Protein AF-0000000076749237 (afdb_homodimer)

Radius of gyration: 27.02 Å; Cα contacts (8 Å, |Δi|>4): 649; chains: 2; bounding box: 42×130×108 Å

Structure (mmCIF, N/CA/C/O backbone):
data_AF-0000000076749237-model_v1
#
loop_
_entity.id
_entity.type
_entity.pdbx_description
1 polymer 'Polyketide cyclase'
#
loop_
_atom_site.group_PDB
_atom_site.id
_atom_site.type_symbol
_atom_site.label_atom_id
_atom_site.label_alt_id
_atom_site.label_comp_id
_atom_site.label_asym_id
_atom_site.label_entity_id
_atom_site.label_seq_id
_atom_site.pdbx_PDB_ins_code
_atom_site.Cartn_x
_atom_site.Cartn_y
_atom_site.Cartn_z
_atom_site.occupancy
_atom_site.B_iso_or_equiv
_atom_site.auth_seq_id
_atom_site.auth_comp_id
_atom_site.auth_asym_id
_atom_site.auth_atom_id
_atom_site.pdbx_PDB_model_num
ATOM 1 N N . MET A 1 1 ? -4.152 64.688 56.625 1 36.12 1 MET A N 1
ATOM 2 C CA . MET A 1 1 ? -4.207 64.25 55.25 1 36.12 1 MET A CA 1
ATOM 3 C C . MET A 1 1 ? -3.736 62.781 55.125 1 36.12 1 MET A C 1
ATOM 5 O O . MET A 1 1 ? -2.549 62.5 55.281 1 36.12 1 MET A O 1
ATOM 9 N N . LEU A 1 2 ? -4.551 61.812 55.562 1 44.47 2 LEU A N 1
ATOM 10 C CA . LEU A 1 2 ? -4.367 60.375 55.625 1 44.47 2 LEU A CA 1
ATOM 11 C C . LEU A 1 2 ? -4.172 59.781 54.219 1 44.47 2 LEU A C 1
ATOM 13 O O . LEU A 1 2 ? -5.035 59.938 53.344 1 44.47 2 LEU A O 1
ATOM 17 N N . LYS A 1 3 ? -2.873 59.688 53.812 1 50.56 3 LYS A N 1
ATOM 18 C CA . LYS A 1 3 ? -2.51 59.031 52.531 1 50.56 3 LYS A CA 1
ATOM 19 C C . LYS A 1 3 ? -3.043 57.625 52.5 1 50.56 3 LYS A C 1
ATOM 21 O O . LYS A 1 3 ? -2.717 56.781 53.344 1 50.56 3 LYS A O 1
ATOM 26 N N . LEU A 1 4 ? -4.203 57.344 51.906 1 45.22 4 LEU A N 1
ATOM 27 C CA . LEU A 1 4 ? -4.77 56.062 51.594 1 45.22 4 LEU A CA 1
ATOM 28 C C . LEU A 1 4 ? -3.881 55.281 50.594 1 45.22 4 LEU A C 1
ATOM 30 O O . LEU A 1 4 ? -3.643 55.75 49.5 1 45.22 4 LEU A O 1
ATOM 34 N N . ILE A 1 5 ? -2.906 54.5 51.094 1 48.5 5 ILE A N 1
ATOM 35 C CA . ILE A 1 5 ? -2.094 53.656 50.25 1 48.5 5 ILE A CA 1
ATOM 36 C C . ILE A 1 5 ? -2.982 52.594 49.594 1 48.5 5 ILE A C 1
ATOM 38 O O . ILE A 1 5 ? -3.633 51.812 50.25 1 48.5 5 ILE A O 1
ATOM 42 N N . THR A 1 6 ? -3.557 52.906 48.406 1 48.22 6 THR A N 1
ATOM 43 C CA . THR A 1 6 ? -4.297 51.906 47.656 1 48.22 6 THR A CA 1
ATOM 44 C C . THR A 1 6 ? -3.371 50.781 47.188 1 48.22 6 THR A C 1
ATOM 46 O O . THR A 1 6 ? -2.396 51 46.469 1 48.22 6 THR A O 1
ATOM 49 N N . SER A 1 7 ? -3.195 49.781 47.969 1 48.5 7 SER A N 1
ATOM 50 C CA . SER A 1 7 ? -2.5 48.562 47.531 1 48.5 7 SER A CA 1
ATOM 51 C C . SER A 1 7 ? -3.164 48 46.281 1 48.5 7 SER A C 1
ATOM 53 O O . SER A 1 7 ? -4.344 47.625 46.312 1 48.5 7 SER A O 1
ATOM 55 N N . THR A 1 8 ? -2.715 48.406 45.094 1 49.91 8 THR A N 1
ATOM 56 C CA . THR A 1 8 ? -3.172 47.781 43.844 1 49.91 8 THR A CA 1
ATOM 57 C C . THR A 1 8 ? -2.816 46.281 43.844 1 49.91 8 THR A C 1
ATOM 59 O O . THR A 1 8 ? -1.645 45.938 43.938 1 49.91 8 THR A O 1
ATOM 62 N N . ILE A 1 9 ? -3.684 45.406 44.219 1 49.47 9 ILE A N 1
ATOM 63 C CA . ILE A 1 9 ? -3.537 43.969 44.062 1 49.47 9 ILE A CA 1
ATOM 64 C C . ILE A 1 9 ? -3.406 43.625 42.562 1 49.47 9 ILE A C 1
ATOM 66 O O . ILE A 1 9 ? -4.312 43.906 41.781 1 49.47 9 ILE A O 1
ATOM 70 N N . LEU A 1 10 ? -2.17 43.625 42.125 1 48.16 10 LEU A N 1
ATOM 71 C CA . LEU A 1 10 ? -1.917 43.062 40.781 1 48.16 10 LEU A CA 1
ATOM 72 C C . LEU A 1 10 ? -2.41 41.625 40.688 1 48.16 10 LEU A C 1
ATOM 74 O O . LEU A 1 10 ? -1.913 40.75 41.375 1 48.16 10 LEU A O 1
ATOM 78 N N . LEU A 1 11 ? -3.664 41.406 40.344 1 47.06 11 LEU A N 1
ATOM 79 C CA . LEU A 1 11 ? -4.145 40.062 39.969 1 47.06 11 LEU A CA 1
ATOM 80 C C . LEU A 1 11 ? -3.352 39.5 38.812 1 47.06 11 LEU A C 1
ATOM 82 O O . LEU A 1 11 ? -3.4 40.031 37.688 1 47.06 11 LEU A O 1
ATOM 86 N N . LEU A 1 12 ? -2.312 38.75 39.125 1 46.06 12 LEU A N 1
ATOM 87 C CA . LEU A 1 12 ? -1.653 37.938 38.094 1 46.06 12 LEU A CA 1
ATOM 88 C C . LEU A 1 12 ? -2.631 36.969 37.469 1 46.06 12 LEU A C 1
ATOM 90 O O . LEU A 1 12 ? -3.086 36.031 38.125 1 46.06 12 LEU A O 1
ATOM 94 N N . LEU A 1 13 ? -3.393 37.375 36.469 1 44 13 LEU A N 1
ATOM 95 C CA . LEU A 1 13 ? -4.09 36.406 35.625 1 44 13 LEU A CA 1
ATOM 96 C C . LEU A 1 13 ? -3.113 35.406 35.031 1 44 13 LEU A C 1
ATOM 98 O O . LEU A 1 13 ? -2.264 35.75 34.219 1 44 13 LEU A O 1
ATOM 102 N N . THR A 1 14 ? -2.783 34.344 35.719 1 44.69 14 THR A N 1
ATOM 103 C CA . THR A 1 14 ? -2.129 33.219 35.062 1 44.69 14 THR A CA 1
ATOM 104 C C . THR A 1 14 ? -2.934 32.75 33.844 1 44.69 14 THR A C 1
ATOM 106 O O . THR A 1 14 ? -4.055 32.281 34 1 44.69 14 THR A O 1
ATOM 109 N N . THR A 1 15 ? -2.74 33.312 32.75 1 44.31 15 THR A N 1
ATOM 110 C CA . THR A 1 15 ? -3.225 32.656 31.531 1 44.31 15 THR A CA 1
ATOM 111 C C . THR A 1 15 ? -2.717 31.203 31.469 1 44.31 15 THR A C 1
ATOM 113 O O . THR A 1 15 ? -1.514 30.984 31.328 1 44.31 15 THR A O 1
ATOM 116 N N . THR A 1 16 ? -3.236 30.344 32.25 1 42.84 16 THR A N 1
ATOM 117 C CA . THR A 1 16 ? -2.982 28.969 31.828 1 42.84 16 THR A CA 1
ATOM 118 C C . THR A 1 16 ? -3.18 28.812 30.328 1 42.84 16 THR A C 1
ATOM 120 O O . THR A 1 16 ? -4.27 29.062 29.812 1 42.84 16 THR A O 1
ATOM 123 N N . SER A 1 17 ? -2.207 29.109 29.594 1 39.81 17 SER A N 1
ATOM 124 C CA . SER A 1 17 ? -2.295 28.578 28.25 1 39.81 17 SER A CA 1
ATOM 125 C C . SER A 1 17 ? -2.852 27.156 28.25 1 39.81 17 SER A C 1
ATOM 127 O O . SER A 1 17 ? -2.215 26.234 28.766 1 39.81 17 SER A O 1
ATOM 129 N N . TYR A 1 18 ? -4.078 26.953 28.453 1 41.31 18 TYR A N 1
ATOM 130 C CA . TYR A 1 18 ? -4.539 25.641 28.016 1 41.31 18 TYR A CA 1
ATOM 131 C C . TYR A 1 18 ? -3.801 25.203 26.75 1 41.31 18 TYR A C 1
ATOM 133 O O . TYR A 1 18 ? -3.951 25.812 25.688 1 41.31 18 TYR A O 1
ATOM 141 N N . ALA A 1 19 ? -2.6 24.766 26.922 1 39.91 19 ALA A N 1
ATOM 142 C CA . ALA A 1 19 ? -2.174 24 25.75 1 39.91 19 ALA A CA 1
ATOM 143 C C . ALA A 1 19 ? -3.344 23.234 25.141 1 39.91 19 ALA A C 1
ATOM 145 O O . ALA A 1 19 ? -3.906 22.344 25.781 1 39.91 19 ALA A O 1
ATOM 146 N N . GLN A 1 20 ? -4.164 23.719 24.438 1 40.59 20 GLN A N 1
ATOM 147 C CA . GLN A 1 20 ? -5.117 22.938 23.672 1 40.59 20 GLN A CA 1
ATOM 148 C C . GLN A 1 20 ? -4.531 21.562 23.312 1 40.59 20 GLN A C 1
ATOM 150 O O . GLN A 1 20 ? -3.52 21.484 22.609 1 40.59 20 GLN A O 1
ATOM 155 N N . SER A 1 21 ? -4.348 20.562 24.141 1 44.97 21 SER A N 1
ATOM 156 C CA . SER A 1 21 ? -3.998 19.188 23.797 1 44.97 21 SER A CA 1
ATOM 157 C C . SER A 1 21 ? -4.445 18.844 22.375 1 44.97 21 SER A C 1
ATOM 159 O O . SER A 1 21 ? -5.641 18.875 22.078 1 44.97 21 SER A O 1
ATOM 161 N N . SER A 1 22 ? -3.863 19.391 21.328 1 55 22 SER A N 1
ATOM 162 C CA . SER A 1 22 ? -4.254 19.078 19.969 1 55 22 SER A CA 1
ATOM 163 C C . SER A 1 22 ? -4.656 17.609 19.812 1 55 22 SER A C 1
ATOM 165 O O . SER A 1 22 ? -3.959 16.719 20.297 1 55 22 SER A O 1
ATOM 167 N N . ASP A 1 23 ? -5.93 17.188 19.828 1 73.69 23 ASP A N 1
ATOM 168 C CA . ASP A 1 23 ? -6.602 15.922 19.594 1 73.69 23 ASP A CA 1
ATOM 169 C C . ASP A 1 23 ? -6.062 15.242 18.328 1 73.69 23 ASP A C 1
ATOM 171 O O . ASP A 1 23 ? -6.598 14.227 17.891 1 73.69 23 ASP A O 1
ATOM 175 N N . ASN A 1 24 ? -4.867 15.828 17.969 1 85.69 24 ASN A N 1
ATOM 176 C CA . ASN A 1 24 ? -4.328 15.234 16.75 1 85.69 24 ASN A CA 1
ATOM 177 C C . ASN A 1 24 ? -3.455 14.023 17.047 1 85.69 24 ASN A C 1
ATOM 179 O O . ASN A 1 24 ? -2.799 13.969 18.094 1 85.69 24 ASN A O 1
ATOM 183 N N . LEU A 1 25 ? -3.426 13.086 16.203 1 95.12 25 LEU A N 1
ATOM 184 C CA . LEU A 1 25 ? -2.568 11.914 16.328 1 95.12 25 LEU A CA 1
ATOM 185 C C . LEU A 1 25 ? -1.106 12.281 16.094 1 95.12 25 LEU A C 1
ATOM 187 O O . LEU A 1 25 ? -0.794 13.062 15.195 1 95.12 25 LEU A O 1
ATOM 191 N N . THR A 1 26 ? -0.267 11.75 16.953 1 97.69 26 THR A N 1
ATOM 192 C CA . THR A 1 26 ? 1.172 11.938 16.781 1 97.69 26 THR A CA 1
ATOM 193 C C . THR A 1 26 ? 1.836 10.633 16.359 1 97.69 26 THR A C 1
ATOM 195 O O . THR A 1 26 ? 1.559 9.57 16.922 1 97.69 26 THR A O 1
ATOM 198 N N . ILE A 1 27 ? 2.686 10.703 15.359 1 98.62 27 ILE A N 1
ATOM 199 C CA . ILE A 1 27 ? 3.414 9.531 14.898 1 98.62 27 ILE A CA 1
ATOM 200 C C . ILE A 1 27 ? 4.52 9.18 15.891 1 98.62 27 ILE A C 1
ATOM 202 O O . ILE A 1 27 ? 5.371 10.023 16.203 1 98.62 27 ILE A O 1
ATOM 206 N N . ASP A 1 28 ? 4.492 8.008 16.391 1 98.25 28 ASP A N 1
ATOM 207 C CA . ASP A 1 28 ? 5.465 7.543 17.375 1 98.25 28 ASP A CA 1
ATOM 208 C C . ASP A 1 28 ? 6.637 6.832 16.688 1 98.25 28 ASP A C 1
ATOM 210 O O . ASP A 1 28 ? 6.746 5.605 16.766 1 98.25 28 ASP A O 1
ATOM 214 N N . LEU A 1 29 ? 7.535 7.566 16.125 1 98.69 29 LEU A N 1
ATOM 215 C CA . LEU A 1 29 ? 8.664 6.996 15.398 1 98.69 29 LEU A CA 1
ATOM 216 C C . LEU A 1 29 ? 9.508 6.109 16.312 1 98.69 29 LEU A C 1
ATOM 218 O O . LEU A 1 29 ? 10.047 5.094 15.867 1 98.69 29 LEU A O 1
ATOM 222 N N . GLN A 1 30 ? 9.656 6.512 17.547 1 98.19 30 GLN A N 1
ATOM 223 C CA . GLN A 1 30 ? 10.469 5.727 18.469 1 98.19 30 GLN A CA 1
ATOM 224 C C . GLN A 1 30 ? 9.93 4.305 18.594 1 98.19 30 GLN A C 1
ATOM 226 O O . GLN A 1 30 ? 10.703 3.346 18.656 1 98.19 30 GLN A O 1
ATOM 231 N N . LYS A 1 31 ? 8.648 4.219 18.625 1 98.25 31 LYS A N 1
ATOM 232 C CA . LYS A 1 31 ? 8.016 2.908 18.75 1 98.25 31 LYS A CA 1
ATOM 233 C C . LYS A 1 31 ? 8.086 2.145 17.422 1 98.25 31 LYS A C 1
ATOM 235 O O . LYS A 1 31 ? 8.164 0.914 17.422 1 98.25 31 LYS A O 1
ATOM 240 N N . LEU A 1 32 ? 8.133 2.855 16.297 1 98.69 32 LEU A N 1
ATOM 241 C CA . LEU A 1 32 ? 7.945 2.232 14.984 1 98.69 32 LEU A CA 1
ATOM 242 C C . LEU A 1 32 ? 9.289 1.994 14.305 1 98.69 32 LEU A C 1
ATOM 244 O O . LEU A 1 32 ? 9.359 1.266 13.305 1 98.69 32 LEU A O 1
ATOM 248 N N . GLN A 1 33 ? 10.305 2.582 14.82 1 98.56 33 GLN A N 1
ATOM 249 C CA . GLN A 1 33 ? 11.625 2.406 14.211 1 98.56 33 GLN A CA 1
ATOM 250 C C . GLN A 1 33 ? 12.117 0.972 14.375 1 98.56 33 GLN A C 1
ATOM 252 O O . GLN A 1 33 ? 11.688 0.261 15.289 1 98.56 33 GLN A O 1
ATOM 257 N N . LYS A 1 34 ? 12.977 0.564 13.445 1 98.31 34 LYS A N 1
ATOM 258 C CA . LYS A 1 34 ? 13.531 -0.788 13.484 1 98.31 34 LYS A CA 1
ATOM 259 C C . LYS A 1 34 ? 15.031 -0.763 13.773 1 98.31 34 LYS A C 1
ATOM 261 O O . LYS A 1 34 ? 15.742 0.128 13.312 1 98.31 34 LYS A O 1
ATOM 266 N N . PRO A 1 35 ? 15.477 -1.765 14.477 1 97.62 35 PRO A N 1
ATOM 267 C CA . PRO A 1 35 ? 16.859 -1.757 14.953 1 97.62 35 PRO A CA 1
ATOM 268 C C . PRO A 1 35 ? 17.875 -1.936 13.82 1 97.62 35 PRO A C 1
ATOM 270 O O . PRO A 1 35 ? 19.062 -1.617 13.984 1 97.62 35 PRO A O 1
ATOM 273 N N . ASN A 1 36 ? 17.453 -2.434 12.68 1 98.12 36 ASN A N 1
ATOM 274 C CA . ASN A 1 36 ? 18.391 -2.723 11.602 1 98.12 36 ASN A CA 1
ATOM 275 C C . ASN A 1 36 ? 18.688 -1.479 10.766 1 98.12 36 ASN A C 1
ATOM 277 O O . ASN A 1 36 ? 19.547 -1.506 9.891 1 98.12 36 ASN A O 1
ATOM 281 N N . TRP A 1 37 ? 17.984 -0.352 11.047 1 98.62 37 TRP A N 1
ATOM 282 C CA . TRP A 1 37 ? 18.172 0.835 10.211 1 98.62 37 TRP A CA 1
ATOM 283 C C . TRP A 1 37 ? 19.547 1.438 10.414 1 98.62 37 TRP A C 1
ATOM 285 O O . TRP A 1 37 ? 20.047 1.522 11.539 1 98.62 37 TRP A O 1
ATOM 295 N N . THR A 1 38 ? 20.188 1.825 9.297 1 98.38 38 THR A N 1
ATOM 296 C CA . THR A 1 38 ? 21.406 2.633 9.375 1 98.38 38 THR A CA 1
ATOM 297 C C . THR A 1 38 ? 21.078 4.047 9.852 1 98.38 38 THR A C 1
ATOM 299 O O . THR A 1 38 ? 19.906 4.422 9.945 1 98.38 38 THR A O 1
ATOM 302 N N . GLU A 1 39 ? 22.094 4.805 10.164 1 98.38 39 GLU A N 1
ATOM 303 C CA . GLU A 1 39 ? 21.922 6.203 10.547 1 98.38 39 GLU A CA 1
ATOM 304 C C . GLU A 1 39 ? 21.188 6.984 9.461 1 98.38 39 GLU A C 1
ATOM 306 O O . GLU A 1 39 ? 20.312 7.793 9.75 1 98.38 39 GLU A O 1
ATOM 311 N N . GLN A 1 40 ? 21.609 6.742 8.227 1 98.5 40 GLN A N 1
ATOM 312 C CA . GLN A 1 40 ? 20.984 7.445 7.117 1 98.5 40 GLN A CA 1
ATOM 313 C C . GLN A 1 40 ? 19.516 7.039 6.969 1 98.5 40 GLN A C 1
ATOM 315 O O . GLN A 1 40 ? 18.672 7.879 6.68 1 98.5 40 GLN A O 1
ATOM 320 N N . GLU A 1 41 ? 19.234 5.785 7.113 1 98.81 41 GLU A N 1
ATOM 321 C CA . GLU A 1 41 ? 17.844 5.32 7.016 1 98.81 41 GLU A CA 1
ATOM 322 C C . GLU A 1 41 ? 16.984 5.91 8.133 1 98.81 41 GLU A C 1
ATOM 324 O O . GLU A 1 41 ? 15.828 6.266 7.902 1 98.81 41 GLU A O 1
ATOM 329 N N . LEU A 1 42 ? 17.531 5.965 9.336 1 98.81 42 LEU A N 1
ATOM 330 C CA . LEU A 1 42 ? 16.812 6.617 10.422 1 98.81 42 LEU A CA 1
ATOM 331 C C . LEU A 1 42 ? 16.547 8.086 10.102 1 98.81 42 LEU A C 1
ATOM 333 O O . LEU A 1 42 ? 15.445 8.586 10.328 1 98.81 42 LEU A O 1
ATOM 337 N N . ALA A 1 43 ? 17.516 8.781 9.57 1 98.81 43 ALA A N 1
ATOM 338 C CA . ALA A 1 43 ? 17.359 10.18 9.18 1 98.81 43 ALA A CA 1
ATOM 339 C C . ALA A 1 43 ? 16.266 10.328 8.125 1 98.81 43 ALA A C 1
ATOM 341 O O . ALA A 1 43 ? 15.477 11.273 8.164 1 98.81 43 ALA A O 1
ATOM 342 N N . ASN A 1 44 ? 16.25 9.383 7.137 1 98.94 44 ASN A N 1
ATOM 343 C CA . ASN A 1 44 ? 15.195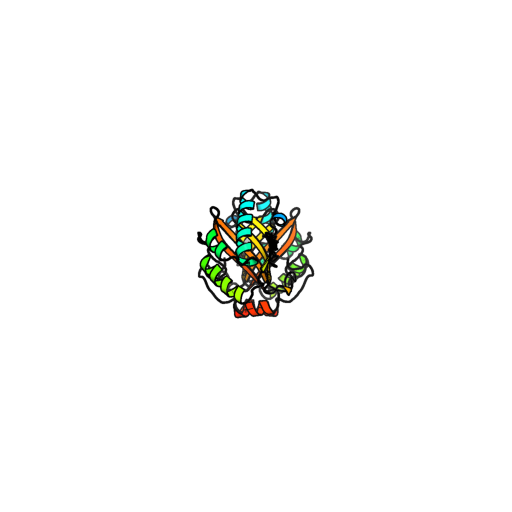 9.391 6.121 1 98.94 44 ASN A CA 1
ATOM 344 C C . ASN A 1 44 ? 13.82 9.203 6.738 1 98.94 44 ASN A C 1
ATOM 346 O O . ASN A 1 44 ? 12.867 9.891 6.359 1 98.94 44 ASN A O 1
ATOM 350 N N . ALA A 1 45 ? 13.719 8.266 7.695 1 98.94 45 ALA A N 1
ATOM 351 C CA . ALA A 1 45 ? 12.445 8.031 8.383 1 98.94 45 ALA A CA 1
ATOM 352 C C . ALA A 1 45 ? 12.016 9.258 9.172 1 98.94 45 ALA A C 1
ATOM 354 O O . ALA A 1 45 ? 10.828 9.594 9.203 1 98.94 45 ALA A O 1
ATOM 355 N N . GLU A 1 46 ? 12.898 9.906 9.852 1 98.94 46 GLU A N 1
ATOM 356 C CA . GLU A 1 46 ? 12.609 11.125 10.602 1 98.94 46 GLU A CA 1
ATOM 357 C C . GLU A 1 46 ? 12.086 12.227 9.688 1 98.94 46 GLU A C 1
ATOM 359 O O . GLU A 1 46 ? 11.133 12.93 10.031 1 98.94 46 GLU A O 1
ATOM 364 N N . LEU A 1 47 ? 12.742 12.344 8.562 1 98.88 47 LEU A N 1
ATOM 365 C CA . LEU A 1 47 ? 12.336 13.336 7.574 1 98.88 47 LEU A CA 1
ATOM 366 C C . LEU A 1 47 ? 10.891 13.117 7.141 1 98.88 47 LEU A C 1
ATOM 368 O O . LEU A 1 47 ? 10.078 14.047 7.168 1 98.88 47 LEU A O 1
ATOM 372 N N . ILE A 1 48 ? 10.562 11.883 6.754 1 98.94 48 ILE A N 1
ATOM 373 C CA . ILE A 1 48 ? 9.219 11.586 6.273 1 98.94 48 ILE A CA 1
ATOM 374 C C . ILE A 1 48 ? 8.219 11.703 7.422 1 98.94 48 ILE A C 1
ATOM 376 O O . ILE A 1 48 ? 7.09 12.148 7.227 1 98.94 48 ILE A O 1
ATOM 380 N N . THR A 1 49 ? 8.609 11.281 8.625 1 98.94 49 THR A N 1
ATOM 381 C CA . THR A 1 49 ? 7.742 11.414 9.781 1 98.94 49 THR A CA 1
ATOM 382 C C . THR A 1 49 ? 7.371 12.875 10.016 1 98.94 49 THR A C 1
ATOM 384 O O . THR A 1 49 ? 6.203 13.195 10.242 1 98.94 49 THR A O 1
ATOM 387 N N . ASP A 1 50 ? 8.344 13.742 9.961 1 98.94 50 ASP A N 1
ATOM 388 C CA . ASP A 1 50 ? 8.086 15.172 10.109 1 98.94 50 ASP A CA 1
ATOM 389 C C . ASP A 1 50 ? 7.137 15.68 9.031 1 98.94 50 ASP A C 1
ATOM 391 O O . ASP A 1 50 ? 6.18 16.391 9.328 1 98.94 50 ASP A O 1
ATOM 395 N N . PHE A 1 51 ? 7.422 15.273 7.809 1 98.94 51 PHE A N 1
ATOM 396 C CA . PHE A 1 51 ? 6.609 15.68 6.668 1 98.94 51 PHE A CA 1
ATOM 397 C C . PHE A 1 51 ? 5.168 15.219 6.844 1 98.94 51 PHE A C 1
ATOM 399 O O . PHE A 1 51 ? 4.238 16.031 6.762 1 98.94 51 PHE A O 1
ATOM 406 N N . VAL A 1 52 ? 4.93 13.945 7.117 1 98.88 52 VAL A N 1
ATOM 407 C CA . VAL A 1 52 ? 3.6 13.359 7.223 1 98.88 52 VAL A CA 1
ATOM 408 C C . VAL A 1 52 ? 2.881 13.922 8.445 1 98.88 52 VAL A C 1
ATOM 410 O O . VAL A 1 52 ? 1.686 14.219 8.391 1 98.88 52 VAL A O 1
ATOM 413 N N . GLN A 1 53 ? 3.578 14.062 9.594 1 98.81 53 GLN A N 1
ATOM 414 C CA . GLN A 1 53 ? 2.984 14.625 10.797 1 98.81 53 GLN A CA 1
ATOM 415 C C . GLN A 1 53 ? 2.414 16.016 10.531 1 98.81 53 GLN A C 1
ATOM 417 O O . GLN A 1 53 ? 1.258 16.281 10.859 1 98.81 53 GLN A O 1
ATOM 422 N N . ASN A 1 54 ? 3.158 16.844 9.93 1 98.75 54 ASN A N 1
ATOM 423 C CA . ASN A 1 54 ? 2.729 18.219 9.711 1 98.75 54 ASN A CA 1
ATOM 424 C C . ASN A 1 54 ? 1.68 18.312 8.602 1 98.75 54 ASN A C 1
ATOM 426 O O . ASN A 1 54 ? 0.75 19.109 8.688 1 98.75 54 ASN A O 1
ATOM 430 N N . LEU A 1 55 ? 1.779 17.531 7.598 1 98.56 55 LEU A N 1
ATOM 431 C CA . LEU A 1 55 ? 0.892 17.578 6.441 1 98.56 55 LEU A CA 1
ATOM 432 C C . LEU A 1 55 ? -0.457 16.938 6.766 1 98.56 55 LEU A C 1
ATOM 434 O O . LEU A 1 55 ? -1.503 17.562 6.582 1 98.56 55 LEU A O 1
ATOM 438 N N . MET A 1 56 ? -0.449 15.734 7.273 1 98.25 56 MET A N 1
ATOM 439 C CA . MET A 1 56 ? -1.654 14.906 7.332 1 98.25 56 MET A CA 1
ATOM 440 C C . MET A 1 56 ? -2.318 15.016 8.703 1 98.25 56 MET A C 1
ATOM 442 O O . MET A 1 56 ? -3.541 14.914 8.812 1 98.25 56 MET A O 1
ATOM 446 N N . ASN A 1 57 ? -1.52 15.141 9.742 1 98.12 57 ASN A N 1
ATOM 447 C CA . ASN A 1 57 ? -2.098 15.086 11.078 1 98.12 57 ASN A CA 1
ATOM 448 C C . ASN A 1 57 ? -2.275 16.484 11.672 1 98.12 57 ASN A C 1
ATOM 450 O O . ASN A 1 57 ? -3.342 16.812 12.195 1 98.12 57 ASN A O 1
ATOM 454 N N . ASP A 1 58 ? -1.259 17.359 11.508 1 97.75 58 ASP A N 1
ATOM 455 C CA . ASP A 1 58 ? -1.332 18.688 12.102 1 97.75 58 ASP A CA 1
ATOM 456 C C . ASP A 1 58 ? -1.955 19.688 11.133 1 97.75 58 ASP A C 1
ATOM 458 O O . ASP A 1 58 ? -2.338 20.797 11.531 1 97.75 58 ASP A O 1
ATOM 462 N N . HIS A 1 59 ? -1.956 19.359 9.898 1 97.69 59 HIS A N 1
ATOM 463 C CA . HIS A 1 59 ? -2.43 20.266 8.844 1 97.69 59 HIS A CA 1
ATOM 464 C C . HIS A 1 59 ? -1.702 21.594 8.891 1 97.69 59 HIS A C 1
ATOM 466 O O . HIS A 1 59 ? -2.324 22.656 8.75 1 97.69 59 HIS A O 1
ATOM 472 N N . ASN A 1 60 ? -0.465 21.484 9.211 1 98.06 60 ASN A N 1
ATOM 473 C CA . ASN A 1 60 ? 0.423 22.656 9.234 1 98.06 60 ASN A CA 1
ATOM 474 C C . ASN A 1 60 ? 0.999 22.938 7.852 1 98.06 60 ASN A C 1
ATOM 476 O O . ASN A 1 60 ? 2.197 22.766 7.625 1 98.06 60 ASN A O 1
ATOM 480 N N . PHE A 1 61 ? 0.243 23.484 7 1 98.56 61 PHE A N 1
ATOM 481 C CA . PHE A 1 61 ? 0.55 23.594 5.578 1 98.56 61 PHE A CA 1
ATOM 482 C C . PHE A 1 61 ? 1.639 24.641 5.344 1 98.56 61 PHE A C 1
ATOM 484 O O . PHE A 1 61 ? 2.492 24.469 4.469 1 98.56 61 PHE A O 1
ATOM 491 N N . ASP A 1 62 ? 1.656 25.703 6.109 1 98.62 62 ASP A N 1
ATOM 492 C CA . ASP A 1 62 ? 2.709 26.703 5.973 1 98.62 62 ASP A CA 1
ATOM 493 C C . ASP A 1 62 ? 4.082 26.109 6.258 1 98.62 62 ASP A C 1
ATOM 495 O O . ASP A 1 62 ? 5.047 26.375 5.539 1 98.62 62 ASP A O 1
ATOM 499 N N . TYR A 1 63 ? 4.121 25.328 7.301 1 98.75 63 TYR A N 1
ATOM 500 C CA . TYR A 1 63 ? 5.363 24.641 7.645 1 98.75 63 TYR A CA 1
ATOM 501 C C . TYR A 1 63 ? 5.824 23.734 6.508 1 98.75 63 TYR A C 1
ATOM 503 O O . TYR A 1 63 ? 7 23.734 6.145 1 98.75 63 TYR A O 1
ATOM 511 N N . VAL A 1 64 ? 4.914 22.984 5.902 1 98.81 64 VAL A N 1
ATOM 512 C CA . VAL A 1 64 ? 5.238 22.047 4.836 1 98.81 64 VAL A CA 1
ATOM 513 C C . VAL A 1 64 ? 5.77 22.797 3.621 1 98.81 64 VAL A C 1
ATOM 515 O O . VAL A 1 64 ? 6.781 22.422 3.033 1 98.81 64 VAL A O 1
ATOM 518 N N . LEU A 1 65 ? 5.148 23.891 3.275 1 98.75 65 LEU A N 1
ATOM 519 C CA . LEU A 1 65 ? 5.598 24.672 2.129 1 98.75 65 LEU A CA 1
ATOM 520 C C . LEU A 1 65 ? 6.973 25.281 2.387 1 98.75 65 LEU A C 1
ATOM 522 O O . LEU A 1 65 ? 7.809 25.328 1.484 1 98.75 65 LEU A O 1
ATOM 526 N N . GLU A 1 66 ? 7.18 25.719 3.557 1 98.56 66 GLU A N 1
ATOM 527 C CA . GLU A 1 66 ? 8.445 26.344 3.916 1 98.56 66 GLU A CA 1
ATOM 528 C C . GLU A 1 66 ? 9.594 25.344 3.896 1 98.56 66 GLU A C 1
ATOM 530 O O . GLU A 1 66 ? 10.703 25.672 3.479 1 98.56 66 GLU A O 1
ATOM 535 N N . HIS A 1 67 ? 9.359 24.141 4.254 1 98.44 67 HIS A N 1
ATOM 536 C CA . HIS A 1 67 ? 10.469 23.25 4.547 1 98.44 67 HIS A CA 1
ATOM 537 C C . HIS A 1 67 ? 10.602 22.172 3.473 1 98.44 67 HIS A C 1
ATOM 539 O O . HIS A 1 67 ? 11.664 21.562 3.334 1 98.44 67 HIS A O 1
ATOM 545 N N . TYR A 1 68 ? 9.547 21.938 2.67 1 98.56 68 TYR A N 1
ATOM 546 C CA . TYR A 1 68 ? 9.586 20.734 1.834 1 98.56 68 TYR A CA 1
ATOM 547 C C . TYR A 1 68 ? 9.266 21.078 0.382 1 98.56 68 TYR A C 1
ATOM 549 O O . TYR A 1 68 ? 9.258 20.188 -0.479 1 98.56 68 TYR A O 1
ATOM 557 N N . ASN A 1 69 ? 9.055 22.375 0.071 1 97.94 69 ASN A N 1
ATOM 558 C CA . ASN A 1 69 ? 8.703 22.766 -1.289 1 97.94 69 ASN A CA 1
ATOM 559 C C . ASN A 1 69 ? 9.945 23.125 -2.102 1 97.94 69 ASN A C 1
ATOM 561 O O . ASN A 1 69 ? 10 24.188 -2.725 1 97.94 69 ASN A O 1
ATOM 565 N N . ASP A 1 70 ? 10.93 22.297 -2.15 1 95.69 70 ASP A N 1
ATOM 566 C CA . ASP A 1 70 ? 12.172 22.641 -2.834 1 95.69 70 ASP A CA 1
ATOM 567 C C . ASP A 1 70 ? 12.703 21.453 -3.627 1 95.69 70 ASP A C 1
ATOM 569 O O . ASP A 1 70 ? 13.906 21.359 -3.889 1 95.69 70 ASP A O 1
ATOM 573 N N . SER A 1 71 ? 11.852 20.5 -3.986 1 94.38 71 SER A N 1
ATOM 574 C CA . SER A 1 71 ? 12.25 19.328 -4.762 1 94.38 71 SER A CA 1
ATOM 575 C C . SER A 1 71 ? 11.227 19.016 -5.852 1 94.38 71 SER A C 1
ATOM 577 O O . SER A 1 71 ? 10.211 19.703 -5.977 1 94.38 71 SER A O 1
ATOM 579 N N . ALA A 1 72 ? 11.461 18.047 -6.672 1 93.75 72 ALA A N 1
ATOM 580 C CA . ALA A 1 72 ? 10.594 17.672 -7.785 1 93.75 72 ALA A CA 1
ATOM 581 C C . ALA A 1 72 ? 9.234 17.172 -7.285 1 93.75 72 ALA A C 1
ATOM 583 O O . ALA A 1 72 ? 8.195 17.547 -7.824 1 93.75 72 ALA A O 1
ATOM 584 N N . TYR A 1 73 ? 9.336 16.312 -6.227 1 98.25 73 TYR A N 1
ATOM 585 C CA . TYR A 1 73 ? 8.172 15.656 -5.648 1 98.25 73 TYR A CA 1
ATOM 586 C C . TYR A 1 73 ? 7.227 15.164 -6.742 1 98.25 73 TYR A C 1
ATOM 588 O O . TYR A 1 73 ? 6.07 15.586 -6.809 1 98.25 73 TYR A O 1
ATOM 596 N N . THR A 1 74 ? 7.676 14.297 -7.547 1 98.75 74 THR A N 1
ATOM 597 C CA . THR A 1 74 ? 6.852 13.656 -8.57 1 98.75 74 THR A CA 1
ATOM 598 C C . THR A 1 74 ? 5.727 12.844 -7.926 1 98.75 74 THR A C 1
ATOM 600 O O . THR A 1 74 ? 5.988 11.898 -7.18 1 98.75 74 THR A O 1
ATOM 603 N N . GLN A 1 75 ? 4.469 13.266 -8.188 1 98.75 75 GLN A N 1
ATOM 604 C CA . GLN A 1 75 ? 3.277 12.672 -7.586 1 98.75 75 GLN A CA 1
ATOM 605 C C . GLN A 1 75 ? 2.713 11.555 -8.469 1 98.75 75 GLN A C 1
ATOM 607 O O . GLN A 1 75 ? 2.338 11.797 -9.617 1 98.75 75 GLN A O 1
ATOM 612 N N . HIS A 1 76 ? 2.615 10.312 -7.902 1 98.75 76 HIS A N 1
ATOM 613 C CA . HIS A 1 76 ? 2.109 9.211 -8.711 1 98.75 76 HIS A CA 1
ATOM 614 C C . HIS A 1 76 ? 0.684 8.844 -8.312 1 98.75 76 HIS A C 1
ATOM 616 O O . HIS A 1 76 ? 0.084 7.938 -8.898 1 98.75 76 HIS A O 1
ATOM 622 N N . ASN A 1 77 ? 0.155 9.453 -7.25 1 98.38 77 ASN A N 1
ATOM 623 C CA . ASN A 1 77 ? -1.293 9.438 -7.074 1 98.38 77 ASN A CA 1
ATOM 624 C C . ASN A 1 77 ? -1.996 10.32 -8.094 1 98.38 77 ASN A C 1
ATOM 626 O O . ASN A 1 77 ? -1.938 11.547 -8.008 1 98.38 77 ASN A O 1
ATOM 630 N N . ARG A 1 78 ? -2.631 9.703 -8.977 1 96.56 78 ARG A N 1
ATOM 631 C CA . ARG A 1 78 ? -3.182 10.445 -10.102 1 96.56 78 ARG A CA 1
ATOM 632 C C . ARG A 1 78 ? -4.32 11.359 -9.656 1 96.56 78 ARG A C 1
ATOM 634 O O . ARG A 1 78 ? -4.703 12.281 -10.375 1 96.56 78 ARG A O 1
ATOM 641 N N . ASN A 1 79 ? -4.906 11.109 -8.547 1 96.88 79 ASN A N 1
ATOM 642 C CA . ASN A 1 79 ? -6.027 11.914 -8.062 1 96.88 79 ASN A CA 1
ATOM 643 C C . ASN A 1 79 ? -5.551 13.203 -7.406 1 96.88 79 ASN A C 1
ATOM 645 O O . ASN A 1 79 ? -6.363 14.047 -7.023 1 96.88 79 ASN A O 1
ATOM 649 N N . LEU A 1 80 ? -4.25 13.336 -7.23 1 97.88 80 LEU A N 1
ATOM 650 C CA . LEU A 1 80 ? -3.678 14.508 -6.586 1 97.88 80 LEU A CA 1
ATOM 651 C C . LEU A 1 80 ? -2.867 15.336 -7.578 1 97.88 80 LEU A C 1
ATOM 653 O O . LEU A 1 80 ? -2.168 14.781 -8.43 1 97.88 80 LEU A O 1
ATOM 657 N N . PRO A 1 81 ? -2.908 16.688 -7.43 1 97.94 81 PRO A N 1
ATOM 658 C CA . PRO A 1 81 ? -2.025 17.516 -8.258 1 97.94 81 PRO A CA 1
ATOM 659 C C . PRO A 1 81 ? -0.545 17.266 -7.98 1 97.94 81 PRO A C 1
ATOM 661 O O . PRO A 1 81 ? -0.189 16.797 -6.891 1 97.94 81 PRO A O 1
ATOM 664 N N . ASP A 1 82 ? 0.227 17.578 -8.992 1 98.19 82 ASP A N 1
ATOM 665 C CA . ASP A 1 82 ? 1.671 17.375 -8.906 1 98.19 82 ASP A CA 1
ATOM 666 C C . ASP A 1 82 ? 2.311 18.438 -7.996 1 98.19 82 ASP A C 1
ATOM 668 O O . ASP A 1 82 ? 1.75 19.516 -7.793 1 98.19 82 ASP A O 1
ATOM 672 N N . LYS A 1 83 ? 3.52 18.047 -7.395 1 98.44 83 LYS A N 1
ATOM 673 C CA . LYS A 1 83 ? 4.355 18.938 -6.594 1 98.44 83 LYS A CA 1
ATOM 674 C C . LYS A 1 83 ? 3.748 19.156 -5.211 1 98.44 83 LYS A C 1
ATOM 676 O O . LYS A 1 83 ? 2.547 18.953 -5.016 1 98.44 83 LYS A O 1
ATOM 681 N N . VAL A 1 84 ? 4.59 19.656 -4.363 1 98.69 84 VAL A N 1
ATOM 682 C CA . VAL A 1 84 ? 4.172 19.906 -2.99 1 98.69 84 VAL A CA 1
ATOM 683 C C . VAL A 1 84 ? 3.094 20.984 -2.967 1 98.69 84 VAL A C 1
ATOM 685 O O . VAL A 1 84 ? 2.133 20.906 -2.199 1 98.69 84 VAL A O 1
ATOM 688 N N . THR A 1 85 ? 3.188 21.984 -3.82 1 98.44 85 THR A N 1
ATOM 689 C CA . THR A 1 85 ? 2.205 23.062 -3.867 1 98.44 85 THR A CA 1
ATOM 690 C C . THR A 1 85 ? 0.827 22.531 -4.238 1 98.44 85 THR A C 1
ATOM 692 O O . THR A 1 85 ? -0.178 22.906 -3.635 1 98.44 85 THR A O 1
ATOM 695 N N . GLY A 1 86 ? 0.803 21.656 -5.25 1 98.31 86 GLY A N 1
ATOM 696 C CA . GLY A 1 86 ? -0.461 21.047 -5.621 1 98.31 86 GLY A CA 1
ATOM 697 C C . GLY A 1 86 ? -1.056 20.188 -4.52 1 98.31 86 GLY A C 1
ATOM 698 O O . GLY A 1 86 ? -2.262 20.25 -4.266 1 98.31 86 GLY A O 1
ATOM 699 N N . LEU A 1 87 ? -0.206 19.375 -3.9 1 98.62 87 LEU A N 1
ATOM 700 C CA . LEU A 1 87 ? -0.618 18.531 -2.785 1 98.62 87 LEU A CA 1
ATOM 701 C C . LEU A 1 87 ? -1.21 19.375 -1.656 1 98.62 87 LEU A C 1
ATOM 703 O O . LEU A 1 87 ? -2.305 19.078 -1.171 1 98.62 87 LEU A O 1
ATOM 707 N N . VAL A 1 88 ? -0.549 20.406 -1.257 1 98.69 88 VAL A N 1
ATOM 708 C CA . VAL A 1 88 ? -0.985 21.281 -0.172 1 98.69 88 VAL A CA 1
ATOM 709 C C . VAL A 1 88 ? -2.301 21.953 -0.551 1 98.69 88 VAL A C 1
ATOM 711 O O . VAL A 1 88 ? -3.219 22.047 0.268 1 98.69 88 VAL A O 1
ATOM 714 N N . GLY A 1 89 ? -2.393 22.469 -1.783 1 98.38 89 GLY A N 1
ATOM 715 C CA . GLY A 1 89 ? -3.635 23.078 -2.232 1 98.38 89 GLY A CA 1
ATOM 716 C C . GLY A 1 89 ? -4.828 22.156 -2.123 1 98.38 89 GLY A C 1
ATOM 717 O O . GLY A 1 89 ? -5.887 22.547 -1.631 1 98.38 89 GLY A O 1
ATOM 718 N N . PHE A 1 90 ? -4.637 20.969 -2.506 1 98.12 90 PHE A N 1
ATOM 719 C CA . PHE A 1 90 ? -5.695 19.969 -2.443 1 98.12 90 PHE A CA 1
ATOM 720 C C . PHE A 1 90 ? -6.086 19.688 -0.998 1 98.12 90 PHE A C 1
ATOM 722 O O . PHE A 1 90 ? -7.273 19.672 -0.662 1 98.12 90 PHE A O 1
ATOM 729 N N . LEU A 1 91 ? -5.098 19.438 -0.127 1 98.06 91 LEU A N 1
ATOM 730 C CA . LEU A 1 91 ? -5.363 19.031 1.248 1 98.06 91 LEU A CA 1
ATOM 731 C C . LEU A 1 91 ? -5.992 20.172 2.043 1 98.06 91 LEU A C 1
ATOM 733 O O . LEU A 1 91 ? -6.812 19.922 2.932 1 98.06 91 LEU A O 1
ATOM 737 N N . LYS A 1 92 ? -5.621 21.359 1.722 1 97.88 92 LYS A N 1
ATOM 738 C CA . LYS A 1 92 ? -6.25 22.5 2.365 1 97.88 92 LYS A CA 1
ATOM 739 C C . LYS A 1 92 ? -7.762 22.5 2.15 1 97.88 92 LYS A C 1
ATOM 741 O O . LYS A 1 92 ? -8.531 22.672 3.1 1 97.88 92 LYS A O 1
ATOM 746 N N . GLU A 1 93 ? -8.141 22.297 0.98 1 97.25 93 GLU A N 1
ATOM 747 C CA . GLU A 1 93 ? -9.562 22.234 0.668 1 97.25 93 GLU A CA 1
ATOM 748 C C . GLU A 1 93 ? -10.203 21 1.293 1 97.25 93 GLU A C 1
ATOM 750 O O . GLU A 1 93 ? -11.312 21.078 1.826 1 97.25 93 GLU A O 1
ATOM 755 N N . PHE A 1 94 ? -9.547 19.938 1.217 1 96.94 94 PHE A N 1
ATOM 756 C CA . PHE A 1 94 ? -10.047 18.672 1.71 1 96.94 94 PHE A CA 1
ATOM 757 C C . PHE A 1 94 ? -10.344 18.75 3.203 1 96.94 94 PHE A C 1
ATOM 759 O O . PHE A 1 94 ? -11.391 18.266 3.656 1 96.94 94 PHE A O 1
ATOM 766 N N . VAL A 1 95 ? -9.484 19.359 3.945 1 96.75 95 VAL A N 1
ATOM 767 C CA . VAL A 1 95 ? -9.625 19.328 5.395 1 96.75 95 VAL A CA 1
ATOM 768 C C . VAL A 1 95 ? -10.641 20.375 5.844 1 96.75 95 VAL A C 1
ATOM 770 O O . VAL A 1 95 ? -11.062 20.375 7 1 96.75 95 VAL A O 1
ATOM 773 N N . GLU A 1 96 ? -10.969 21.281 5.023 1 96.75 96 GLU A N 1
ATOM 774 C CA . GLU A 1 96 ? -12.109 22.141 5.32 1 96.75 96 GLU A CA 1
ATOM 775 C C . GLU A 1 96 ? -13.391 21.328 5.453 1 96.75 96 GLU A C 1
ATOM 777 O O . GLU A 1 96 ? -14.227 21.609 6.309 1 96.75 96 GLU A O 1
ATOM 782 N N . ASP A 1 97 ? -13.492 20.328 4.602 1 95.31 97 ASP A N 1
ATOM 783 C CA . ASP A 1 97 ? -14.656 19.453 4.625 1 95.31 97 ASP A CA 1
ATOM 784 C C . ASP A 1 97 ? -14.5 18.359 5.676 1 95.31 97 ASP A C 1
ATOM 786 O O . ASP A 1 97 ? -15.484 17.875 6.238 1 95.31 97 ASP A O 1
ATOM 790 N N . TYR A 1 98 ? -13.242 17.984 5.949 1 96.31 98 TYR A N 1
ATOM 791 C CA . TYR A 1 98 ? -12.945 16.922 6.891 1 96.31 98 TYR A CA 1
ATOM 792 C C . TYR A 1 98 ? -11.852 17.344 7.863 1 96.31 98 TYR A C 1
ATOM 794 O O . TYR A 1 98 ? -10.734 16.812 7.816 1 96.31 98 TYR A O 1
ATOM 802 N N . PRO A 1 99 ? -12.164 18.094 8.844 1 95.38 99 PRO A N 1
ATOM 803 C CA . PRO A 1 99 ? -11.148 18.656 9.734 1 95.38 99 PRO A CA 1
ATOM 804 C C . PRO A 1 99 ? -10.492 17.609 10.625 1 95.38 99 PRO A C 1
ATOM 806 O O . PRO A 1 99 ? -9.398 17.844 11.148 1 95.38 99 PRO A O 1
ATOM 809 N N . ASP A 1 100 ? -11.188 16.453 10.773 1 95.56 100 ASP A N 1
ATOM 810 C CA . ASP A 1 100 ? -10.664 15.43 11.664 1 95.56 100 ASP A CA 1
ATOM 811 C C . ASP A 1 100 ? -9.852 14.398 10.898 1 95.56 100 ASP A C 1
ATOM 813 O O . ASP A 1 100 ? -9.391 13.406 11.469 1 95.56 100 ASP A O 1
ATOM 817 N N . TYR A 1 101 ? -9.641 14.641 9.625 1 96.5 101 TYR A N 1
ATOM 818 C CA . TYR A 1 101 ? -8.859 13.727 8.805 1 96.5 101 TYR A CA 1
ATOM 819 C C . TYR A 1 101 ? -7.461 13.531 9.391 1 96.5 101 TYR A C 1
ATOM 821 O O . TYR A 1 101 ? -6.773 14.5 9.711 1 96.5 101 TYR A O 1
ATOM 829 N N . THR A 1 102 ? -7.074 12.25 9.594 1 96.25 102 THR A N 1
ATOM 830 C CA . THR A 1 102 ? -5.746 11.984 10.148 1 96.25 102 THR A CA 1
ATOM 831 C C . THR A 1 102 ? -5.215 10.641 9.664 1 96.25 102 THR A C 1
ATOM 833 O O . THR A 1 102 ? -5.984 9.797 9.195 1 96.25 102 THR A O 1
ATOM 836 N N . TYR A 1 103 ? -3.859 10.477 9.844 1 97.81 103 TYR A N 1
ATOM 837 C CA . TYR A 1 103 ? -3.104 9.25 9.648 1 97.81 103 TYR A CA 1
ATOM 838 C C . TYR A 1 103 ? -2.693 8.641 10.984 1 97.81 103 TYR A C 1
ATOM 840 O O . TYR A 1 103 ? -1.916 9.234 11.734 1 97.81 103 TYR A O 1
ATOM 848 N N . ASP A 1 104 ? -3.271 7.504 11.266 1 98.62 104 ASP A N 1
ATOM 849 C CA . ASP A 1 104 ? -2.672 6.66 12.289 1 98.62 104 ASP A CA 1
ATOM 850 C C . ASP A 1 104 ? -1.65 5.699 11.688 1 98.62 104 ASP A C 1
ATOM 852 O O . ASP A 1 104 ? -2.016 4.648 11.164 1 98.62 104 ASP A O 1
ATOM 856 N N . VAL A 1 105 ? -0.351 6.09 11.797 1 98.88 105 VAL A N 1
ATOM 857 C CA . VAL A 1 105 ? 0.706 5.301 11.172 1 98.88 105 VAL A CA 1
ATOM 858 C C . VAL A 1 105 ? 0.959 4.039 11.992 1 98.88 105 VAL A C 1
ATOM 860 O O . VAL A 1 105 ? 1.281 4.117 13.18 1 98.88 105 VAL A O 1
ATOM 863 N N . LYS A 1 106 ? 0.836 2.938 11.336 1 98.81 106 LYS A N 1
ATOM 864 C CA . LYS A 1 106 ? 0.902 1.646 12.016 1 98.81 106 LYS A CA 1
ATOM 865 C C . LYS A 1 106 ? 2.27 0.995 11.82 1 98.81 106 LYS A C 1
ATOM 867 O O . LYS A 1 106 ? 2.74 0.262 12.695 1 98.81 106 LYS A O 1
ATOM 872 N N . HIS A 1 107 ? 2.885 1.171 10.672 1 98.88 107 HIS A N 1
ATOM 873 C CA . HIS A 1 107 ? 4.199 0.625 10.352 1 98.88 107 HIS A CA 1
ATOM 874 C C . HIS A 1 107 ? 5.02 1.611 9.531 1 98.88 107 HIS A C 1
ATOM 876 O O . HIS A 1 107 ? 4.473 2.338 8.695 1 98.88 107 HIS A O 1
ATOM 882 N N . ILE A 1 108 ? 6.305 1.62 9.789 1 98.94 108 ILE A N 1
ATOM 883 C CA . ILE A 1 108 ? 7.273 2.326 8.953 1 98.94 108 ILE A CA 1
ATOM 884 C C . ILE A 1 108 ? 8.359 1.357 8.492 1 98.94 108 ILE A C 1
ATOM 886 O O . ILE A 1 108 ? 8.875 0.568 9.289 1 98.94 108 ILE A O 1
ATOM 890 N N . TYR A 1 109 ? 8.625 1.363 7.176 1 98.94 109 TYR A N 1
ATOM 891 C CA . TYR A 1 109 ? 9.742 0.619 6.598 1 98.94 109 TYR A CA 1
ATOM 892 C C . TYR A 1 109 ? 10.695 1.551 5.863 1 98.94 109 TYR A C 1
ATOM 894 O O . TYR A 1 109 ? 10.281 2.578 5.32 1 98.94 109 TYR A O 1
ATOM 902 N N . VAL A 1 110 ? 11.953 1.204 5.895 1 98.94 110 VAL A N 1
ATOM 903 C CA . VAL A 1 110 ? 12.953 1.986 5.184 1 98.94 110 VAL A CA 1
ATOM 904 C C . VAL A 1 110 ? 13.859 1.056 4.379 1 98.94 110 VAL A C 1
ATOM 906 O O . VAL A 1 110 ? 14.336 0.043 4.898 1 98.94 110 VAL A O 1
ATOM 909 N N . ASP A 1 111 ? 14.023 1.3 3.094 1 98.94 111 ASP A N 1
ATOM 910 C CA . ASP A 1 111 ? 14.977 0.656 2.199 1 98.94 111 ASP A CA 1
ATOM 911 C C . ASP A 1 111 ? 15.875 1.688 1.522 1 98.94 111 ASP A C 1
ATOM 913 O O . ASP A 1 111 ? 15.586 2.145 0.415 1 98.94 111 ASP A O 1
ATOM 917 N N . GLY A 1 112 ? 17.016 1.94 2.174 1 98.62 112 GLY A N 1
ATOM 918 C CA . GLY A 1 112 ? 17.875 2.984 1.639 1 98.62 112 GLY A CA 1
ATOM 919 C C . GLY A 1 112 ? 17.188 4.332 1.536 1 98.62 112 GLY A C 1
ATOM 920 O O . GLY A 1 112 ? 16.781 4.906 2.549 1 98.62 112 GLY A O 1
ATOM 921 N N . ASP A 1 113 ? 16.953 4.719 0.335 1 98.81 113 ASP A N 1
ATOM 922 C CA . ASP A 1 113 ? 16.422 6.051 0.059 1 98.81 113 ASP A CA 1
ATOM 923 C C . ASP A 1 113 ? 14.898 6.027 -0.04 1 98.81 113 ASP A C 1
ATOM 925 O O . ASP A 1 113 ? 14.281 7.031 -0.404 1 98.81 113 ASP A O 1
ATOM 929 N N . TYR A 1 114 ? 14.312 4.906 0.247 1 98.94 114 TYR A N 1
ATOM 930 C CA . TYR A 1 114 ? 12.859 4.789 0.186 1 98.94 114 TYR A CA 1
ATOM 931 C C . TYR A 1 114 ? 12.266 4.605 1.579 1 98.94 114 TYR A C 1
ATOM 933 O O . TYR A 1 114 ? 12.797 3.838 2.387 1 98.94 114 TYR A O 1
ATOM 941 N N . VAL A 1 115 ? 11.266 5.359 1.91 1 99 115 VAL A N 1
ATOM 942 C CA . VAL A 1 115 ? 10.523 5.234 3.16 1 99 115 VAL A CA 1
ATOM 943 C C . VAL A 1 115 ? 9.062 4.887 2.867 1 99 115 VAL A C 1
ATOM 945 O O . VAL A 1 115 ? 8.43 5.516 2.016 1 99 115 VAL A O 1
ATOM 948 N N . ILE A 1 116 ? 8.547 3.834 3.553 1 99 116 ILE A N 1
ATOM 949 C CA . ILE A 1 116 ? 7.199 3.322 3.342 1 99 116 ILE A CA 1
ATOM 950 C C . ILE A 1 116 ? 6.398 3.426 4.637 1 99 116 ILE A C 1
ATOM 952 O O . ILE A 1 116 ? 6.855 2.986 5.695 1 99 116 ILE A O 1
ATOM 956 N N . PHE A 1 117 ? 5.258 4.078 4.59 1 99 117 PHE A N 1
ATOM 957 C CA . PHE A 1 117 ? 4.312 4.121 5.703 1 99 117 PHE A CA 1
ATOM 958 C C . PHE A 1 117 ? 3.088 3.264 5.406 1 99 117 PHE A C 1
ATOM 960 O O . PHE A 1 117 ? 2.564 3.283 4.289 1 99 117 PHE A O 1
ATOM 967 N N . HIS A 1 118 ? 2.668 2.439 6.316 1 98.94 118 HIS A N 1
ATOM 968 C CA . HIS A 1 118 ? 1.361 1.791 6.359 1 98.94 118 HIS A CA 1
ATOM 969 C C . HIS A 1 118 ? 0.457 2.441 7.398 1 98.94 118 HIS A C 1
ATOM 971 O O . HIS A 1 118 ? 0.725 2.357 8.602 1 98.94 118 HIS A O 1
ATOM 977 N N . SER A 1 119 ? -0.631 3.059 6.895 1 98.94 119 SER A N 1
ATOM 978 C CA . SER A 1 119 ? -1.399 3.934 7.773 1 98.94 119 SER A CA 1
ATOM 979 C C . SER A 1 119 ? -2.891 3.627 7.695 1 98.94 119 SER A C 1
ATOM 981 O O . SER A 1 119 ? -3.387 3.199 6.652 1 98.94 119 SER A O 1
ATOM 983 N N . HIS A 1 120 ? -3.543 3.781 8.828 1 98.81 120 HIS A N 1
ATOM 984 C CA . HIS A 1 120 ? -4.996 3.863 8.914 1 98.81 120 HIS A CA 1
ATOM 985 C C . HIS A 1 120 ? -5.473 5.312 8.859 1 98.81 120 HIS A C 1
ATOM 987 O O . HIS A 1 120 ? -5.238 6.086 9.789 1 98.81 120 HIS A O 1
ATOM 993 N N . ALA A 1 121 ? -6.09 5.691 7.727 1 98.5 121 ALA A N 1
ATOM 994 C CA . ALA A 1 121 ? -6.602 7.051 7.586 1 98.5 121 ALA A CA 1
ATOM 995 C C . ALA A 1 121 ? -8.109 7.094 7.805 1 98.5 121 ALA A C 1
ATOM 997 O O . ALA A 1 121 ? -8.844 6.234 7.312 1 98.5 121 ALA A O 1
ATOM 998 N N . THR A 1 122 ? -8.555 8.031 8.547 1 98.06 122 THR A N 1
ATOM 999 C CA . THR A 1 122 ? -9.977 8.195 8.82 1 98.06 122 THR A CA 1
ATOM 1000 C C . THR A 1 122 ? -10.391 9.656 8.648 1 98.06 122 THR A C 1
ATOM 1002 O O . THR A 1 122 ? -9.609 10.57 8.93 1 98.06 122 THR A O 1
ATOM 1005 N N . LEU A 1 123 ? -11.617 9.859 8.242 1 97.12 123 LEU A N 1
ATOM 1006 C CA . LEU A 1 123 ? -12.148 11.203 8.047 1 97.12 123 LEU A CA 1
ATOM 1007 C C . LEU A 1 123 ? -12.734 11.742 9.344 1 97.12 123 LEU A C 1
ATOM 1009 O O . LEU A 1 123 ? -12.68 12.945 9.602 1 97.12 123 LEU A O 1
ATOM 1013 N N . ASP A 1 124 ? -13.289 10.828 10.125 1 95.69 124 ASP A N 1
ATOM 1014 C CA . ASP A 1 124 ? -13.961 11.203 11.359 1 95.69 124 ASP A CA 1
ATOM 1015 C C . ASP A 1 124 ? -13.227 10.648 12.578 1 95.69 124 ASP A C 1
ATOM 1017 O O . ASP A 1 124 ? -12.75 9.508 12.555 1 95.69 124 ASP A O 1
ATOM 1021 N N . LYS A 1 125 ? -13.227 11.367 13.578 1 95 125 LYS A N 1
ATOM 1022 C CA . LYS A 1 125 ? -12.547 10.977 14.812 1 95 125 LYS A CA 1
ATOM 1023 C C . LYS A 1 125 ? -13.125 9.68 15.367 1 95 125 LYS A C 1
ATOM 1025 O O . LYS A 1 125 ? -12.391 8.852 15.906 1 95 125 LYS A O 1
ATOM 1030 N N . GLU A 1 126 ? -14.398 9.484 15.258 1 95.75 126 GLU A N 1
ATOM 1031 C CA . GLU A 1 126 ? -15.078 8.328 15.828 1 95.75 126 GLU A CA 1
ATOM 1032 C C . GLU A 1 126 ? -14.648 7.039 15.148 1 95.75 126 GLU A C 1
ATOM 1034 O O . GLU A 1 126 ? -14.844 5.949 15.688 1 95.75 126 GLU A O 1
ATOM 1039 N N . ASP A 1 127 ? -14.086 7.18 13.977 1 97.38 127 ASP A N 1
ATOM 1040 C CA . ASP A 1 127 ? -13.695 5.996 13.219 1 97.38 127 ASP A CA 1
ATOM 1041 C C . ASP A 1 127 ? -12.266 5.582 13.531 1 97.38 127 ASP A C 1
ATOM 1043 O O . ASP A 1 127 ? -11.82 4.504 13.125 1 97.38 127 ASP A O 1
ATOM 1047 N N . ARG A 1 128 ? -11.539 6.441 14.258 1 96.69 128 ARG A N 1
ATOM 1048 C CA . ARG A 1 128 ? -10.141 6.145 14.57 1 96.69 128 ARG A CA 1
ATOM 1049 C C . ARG A 1 128 ? -10.023 4.84 15.352 1 96.69 128 ARG A C 1
ATOM 1051 O O . ARG A 1 128 ? -10.781 4.605 16.297 1 96.69 128 ARG A O 1
ATOM 1058 N N . GLY A 1 129 ? -9.125 4.02 14.867 1 95.88 129 GLY A N 1
ATOM 1059 C CA . GLY A 1 129 ? -8.891 2.76 15.555 1 95.88 129 GLY A CA 1
ATOM 1060 C C . GLY A 1 129 ? -9.812 1.647 15.094 1 95.88 129 GLY A C 1
ATOM 1061 O O . GLY A 1 129 ? -9.609 0.481 15.438 1 95.88 129 GLY A O 1
ATOM 1062 N N . ASN A 1 130 ? -10.875 1.909 14.367 1 97.12 130 ASN A N 1
ATOM 1063 C CA . ASN A 1 130 ? -11.781 0.917 13.805 1 97.12 130 ASN A CA 1
ATOM 1064 C C . ASN A 1 130 ? -11.32 0.462 12.422 1 97.12 130 ASN A C 1
ATOM 1066 O O . ASN A 1 130 ? -11.562 1.15 11.422 1 97.12 130 ASN A O 1
ATOM 1070 N N . ASP A 1 131 ? -10.758 -0.708 12.344 1 95.5 131 ASP A 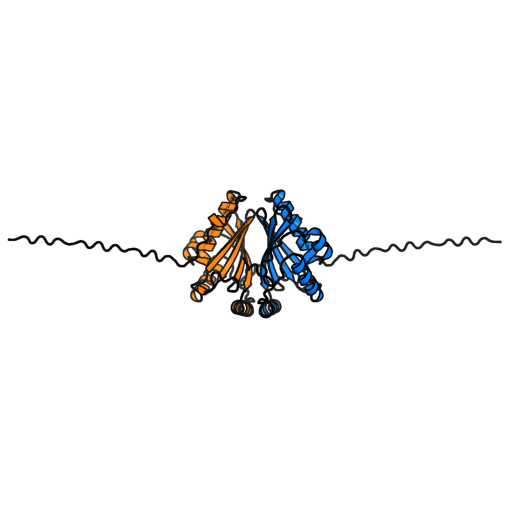N 1
ATOM 1071 C CA . ASP A 1 131 ? -10.133 -1.141 11.094 1 95.5 131 ASP A CA 1
ATOM 1072 C C . ASP A 1 131 ? -11.188 -1.568 10.07 1 95.5 131 ASP A C 1
ATOM 1074 O O . ASP A 1 131 ? -10.844 -2.107 9.016 1 95.5 131 ASP A O 1
ATOM 1078 N N . GLU A 1 132 ? -12.484 -1.328 10.391 1 95.81 132 GLU A N 1
ATOM 1079 C CA . GLU A 1 132 ? -13.547 -1.544 9.414 1 95.81 132 GLU A CA 1
ATOM 1080 C C . GLU A 1 132 ? -14 -0.226 8.789 1 95.81 132 GLU A C 1
ATOM 1082 O O . GLU A 1 132 ? -14.93 -0.203 7.977 1 95.81 132 GLU A O 1
ATOM 1087 N N . LYS A 1 133 ? -13.383 0.782 9.219 1 97.69 133 LYS A N 1
ATOM 1088 C CA . LYS A 1 133 ? -13.727 2.117 8.734 1 97.69 133 LYS A CA 1
ATOM 1089 C C . LYS A 1 133 ? -12.5 2.822 8.156 1 97.69 133 LYS A C 1
ATOM 1091 O O . LYS A 1 133 ? -11.375 2.562 8.57 1 97.69 133 LYS A O 1
ATOM 1096 N N . GLY A 1 134 ? -12.82 3.764 7.223 1 98.25 134 GLY A N 1
ATOM 1097 C CA . GLY A 1 134 ? -11.758 4.621 6.723 1 98.25 134 GLY A CA 1
ATOM 1098 C C . GLY A 1 134 ? -10.992 4.012 5.562 1 98.25 134 GLY A C 1
ATOM 1099 O O . GLY A 1 134 ? -11.594 3.418 4.664 1 98.25 134 GLY A O 1
ATOM 1100 N N . MET A 1 135 ? -9.672 4.301 5.547 1 98.56 135 MET A N 1
ATOM 1101 C CA . MET A 1 135 ? -8.812 3.887 4.441 1 98.56 135 MET A CA 1
ATOM 1102 C C . MET A 1 135 ? -7.559 3.184 4.957 1 98.56 135 MET A C 1
ATOM 1104 O O . MET A 1 135 ? -7.012 3.564 5.992 1 98.56 135 MET A O 1
ATOM 1108 N N . ASN A 1 136 ? -7.215 2.123 4.277 1 98.81 136 ASN A N 1
ATOM 1109 C CA . ASN A 1 136 ? -5.938 1.424 4.375 1 98.81 136 ASN A CA 1
ATOM 1110 C C . ASN A 1 136 ? -4.945 1.926 3.332 1 98.81 136 ASN A C 1
ATOM 1112 O O . ASN A 1 136 ? -5.098 1.653 2.141 1 98.81 136 ASN A O 1
ATOM 1116 N N . ILE A 1 137 ? -3.883 2.709 3.779 1 98.94 137 ILE A N 1
ATOM 1117 C CA . ILE A 1 137 ? -3.018 3.404 2.832 1 98.94 137 ILE A CA 1
ATOM 1118 C C . ILE A 1 137 ? -1.571 2.961 3.033 1 98.94 137 ILE A C 1
ATOM 1120 O O . ILE A 1 137 ? -1.089 2.885 4.164 1 98.94 137 ILE A O 1
ATOM 1124 N N . ILE A 1 138 ? -0.938 2.598 1.972 1 98.94 138 ILE A N 1
ATOM 1125 C CA . ILE A 1 138 ? 0.508 2.412 1.996 1 98.94 138 ILE A CA 1
ATOM 1126 C C . ILE A 1 138 ? 1.174 3.422 1.064 1 98.94 138 ILE A C 1
ATOM 1128 O O . ILE A 1 138 ? 0.885 3.455 -0.134 1 98.94 138 ILE A O 1
ATOM 1132 N N . ASP A 1 139 ? 2.062 4.27 1.649 1 98.94 139 ASP A N 1
ATOM 1133 C CA . ASP A 1 139 ? 2.811 5.316 0.963 1 98.94 139 ASP A CA 1
ATOM 1134 C C . ASP A 1 139 ? 4.281 4.934 0.808 1 98.94 139 ASP A C 1
ATOM 1136 O O . ASP A 1 139 ? 4.859 4.301 1.693 1 98.94 139 ASP A O 1
ATOM 1140 N N . THR A 1 140 ? 4.816 5.312 -0.313 1 99 140 THR A N 1
ATOM 1141 C CA . THR A 1 140 ? 6.258 5.23 -0.52 1 99 140 THR A CA 1
ATOM 1142 C C . THR A 1 140 ? 6.816 6.57 -0.987 1 99 140 THR A C 1
ATOM 1144 O O . THR A 1 140 ? 6.285 7.18 -1.916 1 99 140 THR A O 1
ATOM 1147 N N . TRP A 1 141 ? 7.828 7.055 -0.291 1 98.94 141 TRP A N 1
ATOM 1148 C CA . TRP A 1 141 ? 8.562 8.234 -0.724 1 98.94 141 TRP A CA 1
ATOM 1149 C C . TRP A 1 141 ? 10 7.883 -1.088 1 98.94 141 TRP A C 1
ATOM 1151 O O . TRP A 1 141 ? 10.625 7.047 -0.429 1 98.94 141 TRP A O 1
ATOM 1161 N N . ARG A 1 142 ? 10.516 8.5 -2.107 1 98.94 142 ARG A N 1
ATOM 1162 C CA . ARG A 1 142 ? 11.938 8.453 -2.426 1 98.94 142 ARG A CA 1
ATOM 1163 C C . ARG A 1 142 ? 12.633 9.75 -2.018 1 98.94 142 ARG A C 1
ATOM 1165 O O . ARG A 1 142 ? 12.109 10.836 -2.24 1 98.94 142 ARG A O 1
ATOM 1172 N N . ILE A 1 143 ? 13.742 9.609 -1.39 1 98.81 143 ILE A N 1
ATOM 1173 C CA . ILE A 1 143 ? 14.531 10.734 -0.898 1 98.81 143 ILE A CA 1
ATOM 1174 C C . ILE A 1 143 ? 15.836 10.828 -1.676 1 98.81 143 ILE A C 1
ATOM 1176 O O . ILE A 1 143 ? 16.484 9.812 -1.939 1 98.81 143 ILE A O 1
ATOM 1180 N N . GLU A 1 144 ? 16.219 11.969 -2.158 1 98.19 144 GLU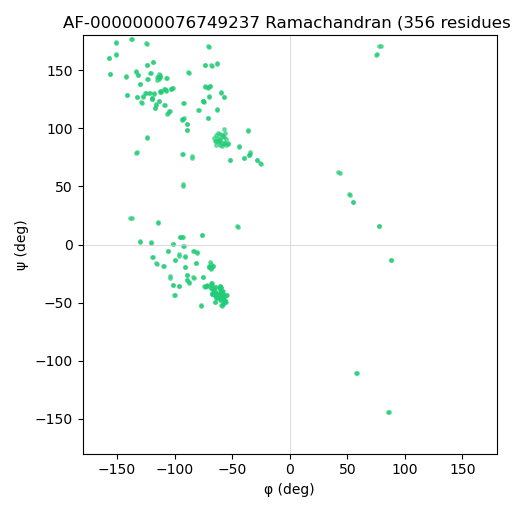 A N 1
ATOM 1181 C CA . GLU A 1 144 ? 17.5 12.273 -2.781 1 98.19 144 GLU A CA 1
ATOM 1182 C C . GLU A 1 144 ? 18.125 13.516 -2.156 1 98.19 144 GLU A C 1
ATOM 1184 O O . GLU A 1 144 ? 17.516 14.594 -2.152 1 98.19 144 GLU A O 1
ATOM 1189 N N . ASP A 1 145 ? 19.328 13.367 -1.63 1 96.12 145 ASP A N 1
ATOM 1190 C CA . ASP A 1 145 ? 20.078 14.461 -1.023 1 96.12 145 ASP A CA 1
ATOM 1191 C C . ASP A 1 145 ? 19.234 15.195 0.015 1 96.12 145 ASP A C 1
ATOM 1193 O O . ASP A 1 145 ? 19.125 16.422 -0.022 1 96.12 145 ASP A O 1
ATOM 1197 N N . GLY A 1 146 ? 18.531 14.422 0.812 1 96.94 146 GLY A N 1
ATOM 1198 C CA . GLY A 1 146 ? 17.781 14.969 1.936 1 96.94 146 GLY A CA 1
ATOM 1199 C C . GLY A 1 146 ? 16.484 15.641 1.524 1 96.94 146 GLY A C 1
ATOM 1200 O O . GLY A 1 146 ? 15.867 16.344 2.318 1 96.94 146 GLY A O 1
ATOM 1201 N N . ARG A 1 147 ? 16.031 15.398 0.333 1 98.5 147 ARG A N 1
ATOM 1202 C CA . ARG A 1 147 ? 14.789 15.977 -0.169 1 98.5 147 ARG A CA 1
ATOM 1203 C C . ARG A 1 147 ? 13.828 14.891 -0.625 1 98.5 147 ARG A C 1
ATOM 1205 O O . ARG A 1 147 ? 14.242 13.875 -1.178 1 98.5 147 ARG A O 1
ATOM 1212 N N . ILE A 1 148 ? 12.578 15.109 -0.382 1 98.88 148 ILE A N 1
ATOM 1213 C CA . ILE A 1 148 ? 11.547 14.188 -0.849 1 98.88 148 ILE A CA 1
ATOM 1214 C C . ILE A 1 148 ? 11.258 14.445 -2.326 1 98.88 148 ILE A C 1
ATOM 1216 O O . ILE A 1 148 ? 10.703 15.484 -2.686 1 98.88 148 ILE A O 1
ATOM 1220 N N . VAL A 1 149 ? 11.523 13.508 -3.234 1 98.88 149 VAL A N 1
ATOM 1221 C CA . VAL A 1 149 ? 11.547 13.867 -4.645 1 98.88 149 VAL A CA 1
ATOM 1222 C C . VAL A 1 149 ? 10.43 13.141 -5.387 1 98.88 149 VAL A C 1
ATOM 1224 O O . VAL A 1 149 ? 10.086 13.5 -6.52 1 98.88 149 VAL A O 1
ATOM 1227 N N . GLU A 1 150 ? 9.867 12.102 -4.777 1 98.88 150 GLU A N 1
ATOM 1228 C CA . GLU A 1 150 ? 8.891 11.266 -5.469 1 98.88 150 GLU A CA 1
ATOM 1229 C C . GLU A 1 150 ? 7.98 10.547 -4.48 1 98.88 150 GLU A C 1
ATOM 1231 O O . GLU A 1 150 ? 8.398 10.211 -3.371 1 98.88 150 GLU A O 1
ATOM 1236 N N . HIS A 1 151 ? 6.684 10.32 -4.852 1 98.94 151 HIS A N 1
ATOM 1237 C CA . HIS A 1 151 ? 5.691 9.727 -3.969 1 98.94 151 HIS A CA 1
ATOM 1238 C C . HIS A 1 151 ? 4.781 8.766 -4.727 1 98.94 151 HIS A C 1
ATOM 1240 O O . HIS A 1 151 ? 4.293 9.094 -5.812 1 98.94 151 HIS A O 1
ATOM 1246 N N . TRP A 1 152 ? 4.629 7.551 -4.238 1 98.94 152 TRP A N 1
ATOM 1247 C CA . TRP A 1 152 ? 3.637 6.57 -4.656 1 98.94 152 TRP A CA 1
ATOM 1248 C C . TRP A 1 152 ? 2.713 6.199 -3.502 1 98.94 152 TRP A C 1
ATOM 1250 O O . TRP A 1 152 ? 3.076 6.359 -2.334 1 98.94 152 TRP A O 1
ATOM 1260 N N . ASP A 1 153 ? 1.53 5.719 -3.807 1 98.88 153 ASP A N 1
ATOM 1261 C CA . ASP A 1 153 ? 0.698 5.141 -2.756 1 98.88 153 ASP A CA 1
ATOM 1262 C C . ASP A 1 153 ? -0.32 4.164 -3.338 1 98.88 153 ASP A C 1
ATOM 1264 O O . ASP A 1 153 ? -0.446 4.043 -4.559 1 98.88 153 ASP A O 1
ATOM 1268 N N . SER A 1 154 ? -0.839 3.311 -2.555 1 98.88 154 SER A N 1
ATOM 1269 C CA . SER A 1 154 ? -2.061 2.539 -2.756 1 98.88 154 SER A CA 1
ATOM 1270 C C . SER A 1 154 ? -3.09 2.84 -1.671 1 98.88 154 SER A C 1
ATOM 1272 O O . SER A 1 154 ? -2.787 2.76 -0.479 1 98.88 154 SER A O 1
ATOM 1274 N N . ILE A 1 155 ? -4.273 3.211 -2.055 1 98.69 155 ILE A N 1
ATOM 1275 C CA . ILE A 1 155 ? -5.336 3.6 -1.139 1 98.69 155 ILE A CA 1
ATOM 1276 C C . ILE A 1 155 ? -6.508 2.625 -1.262 1 98.69 155 ILE A C 1
ATOM 1278 O O . ILE A 1 155 ? -7.133 2.529 -2.318 1 98.69 155 ILE A O 1
ATOM 1282 N N . GLN A 1 156 ? -6.793 1.964 -0.213 1 98.5 156 GLN A N 1
ATOM 1283 C CA . GLN A 1 156 ? -7.883 0.995 -0.173 1 98.5 156 GLN A CA 1
ATOM 1284 C C . GLN A 1 156 ? -9 1.46 0.758 1 98.5 156 GLN A C 1
ATOM 1286 O O . GLN A 1 156 ? -8.766 1.698 1.944 1 98.5 156 GLN A O 1
ATOM 1291 N N . ALA A 1 157 ? -10.203 1.559 0.211 1 98.25 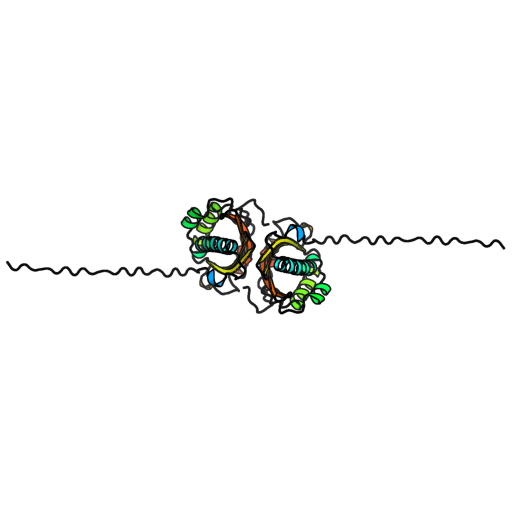157 ALA A N 1
ATOM 1292 C CA . ALA A 1 157 ? -11.383 1.878 1.006 1 98.25 157 ALA A CA 1
ATOM 1293 C C . ALA A 1 157 ? -11.805 0.687 1.861 1 98.25 157 ALA A C 1
ATOM 1295 O O . ALA A 1 157 ? -11.906 -0.438 1.365 1 98.25 157 ALA A O 1
ATOM 1296 N N . LEU A 1 158 ? -12.133 0.964 3.102 1 97.81 158 LEU A N 1
ATOM 1297 C CA . LEU A 1 158 ? -12.375 -0.14 4.023 1 97.81 158 LEU A CA 1
ATOM 1298 C C . LEU A 1 158 ? -13.867 -0.326 4.258 1 97.81 158 LEU A C 1
ATOM 1300 O O . LEU A 1 158 ? -14.32 -1.423 4.605 1 97.81 158 LEU A O 1
ATOM 1304 N N . ASP A 1 159 ? -14.664 0.708 4.156 1 97.75 159 ASP A N 1
ATOM 1305 C CA . ASP A 1 159 ? -16.094 0.588 4.418 1 97.75 159 ASP A CA 1
ATOM 1306 C C . ASP A 1 159 ? -16.906 1.058 3.215 1 97.75 159 ASP A C 1
ATOM 1308 O O . ASP A 1 159 ? -16.359 1.632 2.271 1 97.75 159 ASP A O 1
ATOM 1312 N N . PHE A 1 160 ? -18.188 0.845 3.303 1 97.56 160 PHE A N 1
ATOM 1313 C CA . PHE A 1 160 ? -19.062 1.11 2.168 1 97.56 160 PHE A CA 1
ATOM 1314 C C . PHE A 1 160 ? -18.984 2.574 1.754 1 97.56 160 PHE A C 1
ATOM 1316 O O . PHE A 1 160 ? -18.875 2.883 0.566 1 97.56 160 PHE A O 1
ATOM 1323 N N . SER A 1 161 ? -19.078 3.453 2.691 1 97 161 SER A N 1
ATOM 1324 C CA . SER A 1 161 ? -19.047 4.879 2.385 1 97 161 SER A CA 1
ATOM 1325 C C . SER A 1 161 ? -17.766 5.266 1.646 1 97 161 SER A C 1
ATOM 1327 O O . SER A 1 161 ? -17.812 6.023 0.676 1 97 161 SER A O 1
ATOM 1329 N N . MET A 1 162 ? -16.641 4.754 2.062 1 97.75 162 MET A N 1
ATOM 1330 C CA . MET A 1 162 ? -15.375 5.074 1.416 1 97.75 162 MET A CA 1
ATOM 1331 C C . MET A 1 162 ? -15.281 4.41 0.046 1 97.75 162 MET A C 1
ATOM 1333 O O . MET A 1 162 ? -14.68 4.965 -0.876 1 97.75 162 MET A O 1
ATOM 1337 N N . ARG A 1 163 ? -15.852 3.172 -0.088 1 97.94 163 ARG A N 1
ATOM 1338 C CA . ARG A 1 163 ? -15.875 2.527 -1.397 1 97.94 163 ARG A CA 1
ATOM 1339 C C . ARG A 1 163 ? -16.75 3.297 -2.373 1 97.94 163 ARG A C 1
ATOM 1341 O O . ARG A 1 163 ? -16.438 3.396 -3.561 1 97.94 163 ARG A O 1
ATOM 1348 N N . LEU A 1 164 ? -17.875 3.811 -1.866 1 97.62 164 LEU A N 1
ATOM 1349 C CA . LEU A 1 164 ? -18.734 4.656 -2.695 1 97.62 164 LEU A CA 1
ATOM 1350 C C . LEU A 1 164 ? -18 5.934 -3.1 1 97.62 164 LEU A C 1
ATOM 1352 O O . LEU A 1 164 ? -18.047 6.34 -4.262 1 97.62 164 LEU A O 1
ATOM 1356 N N . TYR A 1 165 ? -17.328 6.531 -2.176 1 95.69 165 TYR A N 1
ATOM 1357 C CA . TYR A 1 165 ? -16.516 7.707 -2.473 1 95.69 165 TYR A CA 1
ATOM 1358 C C . TYR A 1 165 ? -15.492 7.41 -3.562 1 95.69 165 TYR A C 1
ATOM 1360 O O . TYR A 1 165 ? -15.336 8.188 -4.508 1 95.69 165 TYR A O 1
ATOM 1368 N N . SER A 1 166 ? -14.773 6.273 -3.404 1 96.31 166 SER A N 1
ATOM 1369 C CA . SER A 1 166 ? -13.781 5.871 -4.398 1 96.31 166 SER A CA 1
ATOM 1370 C C . SER A 1 166 ? -14.422 5.668 -5.766 1 96.31 166 SER A C 1
ATOM 1372 O O . SER A 1 166 ? -13.836 6.016 -6.793 1 96.31 166 SER A O 1
ATOM 1374 N N . LEU A 1 167 ? -15.625 5.066 -5.801 1 96.94 167 LEU A N 1
ATOM 1375 C CA . LEU A 1 167 ? -16.328 4.836 -7.059 1 96.94 167 LEU A CA 1
ATOM 1376 C C . LEU A 1 167 ? -16.609 6.156 -7.77 1 96.94 167 LEU A C 1
ATOM 1378 O O . LEU A 1 167 ? -16.453 6.258 -8.984 1 96.94 167 LEU A O 1
ATOM 1382 N N . LEU A 1 168 ? -16.891 7.16 -7.008 1 94.38 168 LEU A N 1
ATOM 1383 C CA . LEU A 1 168 ? -17.375 8.422 -7.562 1 94.38 168 LEU A CA 1
ATOM 1384 C C . LEU A 1 168 ? -16.203 9.344 -7.906 1 94.38 168 LEU A C 1
ATOM 1386 O O . LEU A 1 168 ? -16.25 10.078 -8.891 1 94.38 168 LEU A O 1
ATOM 1390 N N . SER A 1 169 ? -15.109 9.242 -7.176 1 92.69 169 SER A N 1
ATOM 1391 C CA . SER A 1 169 ? -14.07 10.25 -7.309 1 92.69 169 SER A CA 1
ATOM 1392 C C . SER A 1 169 ? -12.758 9.633 -7.777 1 92.69 169 SER A C 1
ATOM 1394 O O . SER A 1 169 ? -11.828 10.352 -8.148 1 92.69 169 SER A O 1
ATOM 1396 N N . GLY A 1 170 ? -12.633 8.273 -7.801 1 92.25 170 GLY A N 1
ATOM 1397 C CA . GLY A 1 170 ? -11.367 7.594 -8.047 1 92.25 170 GLY A CA 1
ATOM 1398 C C . GLY A 1 170 ? -10.867 7.758 -9.469 1 92.25 170 GLY A C 1
ATOM 1399 O O . GLY A 1 170 ? -9.688 7.52 -9.75 1 92.25 170 GLY A O 1
ATOM 1400 N N . GLY A 1 171 ? -11.688 8.195 -10.391 1 92 171 GLY A N 1
ATOM 1401 C CA . G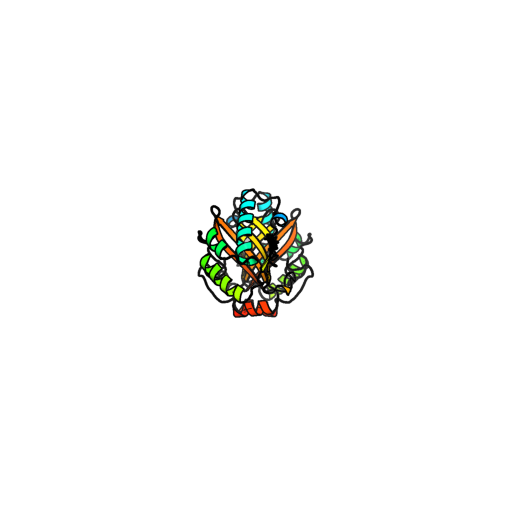LY A 1 171 ? -11.289 8.305 -11.789 1 92 171 GLY A CA 1
ATOM 1402 C C . GLY A 1 171 ? -10.758 9.68 -12.148 1 92 171 GLY A C 1
ATOM 1403 O O . GLY A 1 171 ? -10.305 9.898 -13.281 1 92 171 GLY A O 1
ATOM 1404 N N . ASP A 1 172 ? -10.727 10.594 -11.258 1 92.94 172 ASP A N 1
ATOM 1405 C CA . ASP A 1 172 ? -10.195 11.922 -11.523 1 92.94 172 ASP A CA 1
ATOM 1406 C C . ASP A 1 172 ? -8.68 11.891 -11.695 1 92.94 172 ASP A C 1
ATOM 1408 O O . ASP A 1 172 ? -7.969 11.273 -10.898 1 92.94 172 ASP A O 1
ATOM 1412 N N . ILE A 1 173 ? -8.211 12.469 -12.805 1 94.5 173 ILE A N 1
ATOM 1413 C CA . ILE A 1 173 ? -6.777 12.539 -13.07 1 94.5 173 ILE A CA 1
ATOM 1414 C C . ILE A 1 173 ? -6.297 13.984 -12.922 1 94.5 173 ILE A C 1
ATOM 1416 O O . ILE A 1 173 ? -6.73 14.875 -13.648 1 94.5 173 ILE A O 1
ATOM 1420 N N . GLU A 1 174 ? -5.375 14.164 -12 1 96.5 174 GLU A N 1
ATOM 1421 C CA . GLU A 1 174 ? -4.969 15.523 -11.648 1 96.5 174 GLU A CA 1
ATOM 1422 C C . GLU A 1 174 ? -3.479 15.734 -11.906 1 96.5 174 GLU A C 1
ATOM 1424 O O . GLU A 1 174 ? -2.93 16.781 -11.562 1 96.5 174 GLU A O 1
ATOM 1429 N N . ASN A 1 175 ? -2.789 14.695 -12.438 1 97 175 ASN A N 1
ATOM 1430 C CA . ASN A 1 175 ? -1.404 14.836 -12.875 1 97 175 ASN A CA 1
ATOM 1431 C C . ASN A 1 175 ? -1.08 13.875 -14.016 1 97 175 ASN A C 1
ATOM 1433 O O . ASN A 1 175 ? -1.895 13.023 -14.367 1 97 175 ASN A O 1
ATOM 1437 N N . ALA A 1 176 ? 0.109 13.984 -14.594 1 96.31 176 ALA A N 1
ATOM 1438 C CA . ALA A 1 176 ? 0.427 13.234 -15.812 1 96.31 176 ALA A CA 1
ATOM 1439 C C . ALA A 1 176 ? 1.522 12.203 -15.547 1 96.31 176 ALA A C 1
ATOM 1441 O O . ALA A 1 176 ? 2.143 11.695 -16.484 1 96.31 176 ALA A O 1
ATOM 1442 N N . ASN A 1 177 ? 1.856 11.742 -14.336 1 97.81 177 ASN A N 1
ATOM 1443 C CA . ASN A 1 177 ? 3.072 11.008 -13.992 1 97.81 177 ASN A CA 1
ATOM 1444 C C . ASN A 1 177 ? 2.836 9.5 -14.008 1 97.81 177 ASN A C 1
ATOM 1446 O O . ASN A 1 177 ? 3.783 8.719 -13.906 1 97.81 177 ASN A O 1
ATOM 1450 N N . GLY A 1 178 ? 1.671 8.977 -14.117 1 96.94 178 GLY A N 1
ATOM 1451 C CA . GLY A 1 178 ? 1.39 7.555 -14.031 1 96.94 178 GLY A CA 1
ATOM 1452 C C . GLY A 1 178 ? 1.358 7.035 -12.602 1 96.94 178 GLY A C 1
ATOM 1453 O O . GLY A 1 178 ? 1.84 7.703 -11.688 1 96.94 178 GLY A O 1
ATOM 1454 N N . VAL A 1 179 ? 0.931 5.801 -12.398 1 98.31 179 VAL A N 1
ATOM 1455 C CA . VAL A 1 179 ? 0.667 5.238 -11.078 1 98.31 179 VAL A CA 1
ATOM 1456 C C . VAL A 1 179 ? 1.938 4.598 -10.523 1 98.31 179 VAL A C 1
ATOM 1458 O O . VAL A 1 179 ? 2.141 4.555 -9.312 1 98.31 179 VAL A O 1
ATOM 1461 N N . PHE A 1 180 ? 2.857 4.16 -11.484 1 98.19 180 PHE A N 1
ATOM 1462 C CA . PHE A 1 180 ? 3.953 3.301 -11.055 1 98.19 180 PHE A CA 1
ATOM 1463 C C . PHE A 1 180 ? 5.301 3.955 -11.344 1 98.19 180 PHE A C 1
ATOM 1465 O O . PHE A 1 180 ? 6.348 3.416 -10.984 1 98.19 180 PHE A O 1
ATOM 1472 N N . MET B 1 1 ? 17.188 -66.625 -53.312 1 37.59 1 MET B N 1
ATOM 1473 C CA . MET B 1 1 ? 16.391 -66 -52.219 1 37.59 1 MET B CA 1
ATOM 1474 C C . MET B 1 1 ? 16.906 -64.625 -51.875 1 37.59 1 MET B C 1
ATOM 1476 O O . MET B 1 1 ? 18.016 -64.438 -51.406 1 37.59 1 MET B O 1
ATOM 1480 N N . LEU B 1 2 ? 16.516 -63.625 -52.688 1 46.81 2 LEU B N 1
ATOM 1481 C CA . LEU B 1 2 ? 16.859 -62.188 -52.656 1 46.81 2 LEU B CA 1
ATOM 1482 C C . LEU B 1 2 ? 16.375 -61.562 -51.344 1 46.81 2 LEU B C 1
ATOM 1484 O O . LEU B 1 2 ? 15.172 -61.562 -51.062 1 46.81 2 LEU B O 1
ATOM 1488 N N . LYS B 1 3 ? 17.234 -61.625 -50.312 1 52.56 3 LYS B N 1
ATOM 1489 C CA . LYS B 1 3 ? 16.938 -60.969 -49.031 1 52.56 3 LYS B CA 1
ATOM 1490 C C . LYS B 1 3 ? 16.688 -59.469 -49.25 1 52.56 3 LYS B C 1
ATOM 1492 O O . LYS B 1 3 ? 17.531 -58.75 -49.781 1 52.56 3 LYS B O 1
ATOM 1497 N N . LEU B 1 4 ? 15.422 -59 -49.312 1 47.28 4 LEU B N 1
ATOM 1498 C CA . LEU B 1 4 ? 14.984 -57.594 -49.344 1 47.28 4 LEU B CA 1
ATOM 1499 C C . LEU B 1 4 ? 15.328 -56.906 -48.031 1 47.28 4 LEU B C 1
ATOM 1501 O O . LEU B 1 4 ? 14.883 -57.344 -46.938 1 47.28 4 LEU B O 1
ATOM 1505 N N . ILE B 1 5 ? 16.469 -56.281 -47.906 1 50.59 5 ILE B N 1
ATOM 1506 C CA . ILE B 1 5 ? 16.859 -55.469 -46.75 1 50.59 5 ILE B CA 1
ATOM 1507 C C . ILE B 1 5 ? 15.922 -54.25 -46.625 1 50.59 5 ILE B C 1
ATOM 1509 O O . ILE B 1 5 ? 15.852 -53.438 -47.531 1 50.59 5 ILE B O 1
ATOM 1513 N N . THR B 1 6 ? 14.766 -54.406 -45.969 1 48.69 6 THR B N 1
ATOM 1514 C CA . THR B 1 6 ? 13.906 -53.25 -45.719 1 48.69 6 THR B CA 1
ATOM 1515 C C . THR B 1 6 ? 14.602 -52.25 -44.812 1 48.69 6 THR B C 1
ATOM 1517 O O . THR B 1 6 ? 15.016 -52.594 -43.688 1 48.69 6 THR B O 1
ATOM 1520 N N . SER B 1 7 ? 15.258 -51.281 -45.344 1 48.66 7 SER B N 1
ATOM 1521 C CA . SER B 1 7 ? 15.773 -50.188 -44.562 1 48.66 7 SER B CA 1
ATOM 1522 C C . SER B 1 7 ? 14.648 -49.469 -43.812 1 48.66 7 SER B C 1
ATOM 1524 O O . SER B 1 7 ? 13.711 -48.969 -44.438 1 48.66 7 SER B O 1
ATOM 1526 N N . THR B 1 8 ? 14.383 -49.844 -42.594 1 50.06 8 THR B N 1
ATOM 1527 C CA . THR B 1 8 ? 13.438 -49.094 -41.75 1 50.06 8 THR B CA 1
ATOM 1528 C C . THR B 1 8 ? 13.922 -47.688 -41.5 1 50.06 8 THR B C 1
ATOM 1530 O O . THR B 1 8 ? 15.016 -47.469 -40.969 1 50.06 8 THR B O 1
ATOM 1533 N N . ILE B 1 9 ? 13.492 -46.719 -42.25 1 50.69 9 ILE B N 1
ATOM 1534 C CA . ILE B 1 9 ? 13.719 -45.281 -42 1 50.69 9 ILE B CA 1
ATOM 1535 C C . ILE B 1 9 ? 13.109 -44.906 -40.656 1 50.69 9 ILE B C 1
ATOM 1537 O O . ILE B 1 9 ? 11.898 -45.031 -40.469 1 50.69 9 ILE B O 1
ATOM 1541 N N . LEU B 1 10 ? 13.922 -45 -39.625 1 49.09 10 LEU B N 1
ATOM 1542 C CA . LEU B 1 10 ? 13.523 -44.438 -38.344 1 49.09 10 LEU B CA 1
ATOM 1543 C C . LEU B 1 10 ? 13.242 -42.938 -38.469 1 49.09 10 LEU B C 1
ATOM 1545 O O . LEU B 1 10 ? 14.148 -42.156 -38.781 1 49.09 10 LEU B O 1
ATOM 1549 N N . LEU B 1 11 ? 12.047 -42.531 -38.812 1 48.25 11 LEU B N 1
ATOM 1550 C CA . LEU B 1 11 ? 11.641 -41.156 -38.719 1 48.25 11 LEU B CA 1
ATOM 1551 C C . LEU B 1 11 ? 11.75 -40.625 -37.281 1 48.25 11 LEU B C 1
ATOM 1553 O O . LEU B 1 11 ? 11.039 -41.125 -36.406 1 48.25 11 LEU B O 1
ATOM 1557 N N . LEU B 1 12 ? 12.883 -40 -36.969 1 46.72 12 LEU B N 1
ATOM 1558 C CA . LEU B 1 12 ? 13 -39.25 -35.719 1 46.72 12 LEU B CA 1
ATOM 1559 C C . LEU B 1 12 ? 11.984 -38.125 -35.656 1 46.72 12 LEU B C 1
ATOM 1561 O O . LEU B 1 12 ? 12.094 -37.156 -36.406 1 46.72 12 LEU B O 1
ATOM 1565 N N . LEU B 1 13 ? 10.766 -38.344 -35.219 1 44.38 13 LEU B N 1
ATOM 1566 C CA . LEU B 1 13 ? 9.875 -37.25 -34.844 1 44.38 13 LEU B CA 1
ATOM 1567 C C . LEU B 1 13 ? 10.516 -36.375 -33.781 1 44.38 13 LEU B C 1
ATOM 1569 O O . LEU B 1 13 ? 10.734 -36.844 -32.656 1 44.38 13 LEU B O 1
ATOM 1573 N N . THR B 1 14 ? 11.281 -35.406 -34.156 1 45.12 14 THR B N 1
ATOM 1574 C CA . THR B 1 14 ? 11.641 -34.344 -33.188 1 45.12 14 THR B CA 1
ATOM 1575 C C . THR B 1 14 ? 10.391 -33.75 -32.562 1 45.12 14 THR B C 1
ATOM 1577 O O . THR B 1 14 ? 9.594 -33.094 -33.281 1 45.12 14 THR B O 1
ATOM 1580 N N . THR B 1 15 ? 9.883 -34.25 -31.547 1 43.91 15 THR B N 1
ATOM 1581 C CA . THR B 1 15 ? 8.93 -33.5 -30.734 1 43.91 15 THR B CA 1
ATOM 1582 C C . THR B 1 15 ? 9.508 -32.125 -30.359 1 43.91 15 THR B C 1
ATOM 1584 O O . THR B 1 15 ? 10.484 -32.062 -29.609 1 43.91 15 THR B O 1
ATOM 1587 N N . THR B 1 16 ? 9.594 -31.219 -31.25 1 43.12 16 THR B N 1
ATOM 1588 C CA . THR B 1 16 ? 9.781 -29.875 -30.719 1 43.12 16 THR B CA 1
ATOM 1589 C C . THR B 1 16 ? 8.844 -29.625 -29.547 1 43.12 16 THR B C 1
ATOM 1591 O O . THR B 1 16 ? 7.617 -29.672 -29.719 1 43.12 16 THR B O 1
ATOM 1594 N N . SER B 1 17 ? 9.211 -30.016 -28.422 1 40 17 SER B N 1
ATOM 1595 C CA . SER B 1 17 ? 8.508 -29.406 -27.297 1 40 17 SER B CA 1
ATOM 1596 C C . SER B 1 17 ? 8.266 -27.922 -27.547 1 40 17 SER B C 1
ATOM 1598 O O . SER B 1 17 ? 9.211 -27.141 -27.609 1 40 17 SER B O 1
ATOM 1600 N N . TYR B 1 18 ? 7.379 -27.547 -28.359 1 41.22 18 TYR B N 1
ATOM 1601 C CA . TYR B 1 18 ? 6.969 -26.156 -28.172 1 41.22 18 TYR B CA 1
ATOM 1602 C C . TYR B 1 18 ? 6.98 -25.766 -26.688 1 41.22 18 TYR B C 1
ATOM 1604 O O . TYR B 1 18 ? 6.188 -26.281 -25.906 1 41.22 18 TYR B O 1
ATOM 1612 N N . ALA B 1 19 ? 8.141 -25.531 -26.172 1 40.09 19 ALA B N 1
ATOM 1613 C CA . ALA B 1 19 ? 8 -24.766 -24.938 1 40.09 19 ALA B CA 1
ATOM 1614 C C . ALA B 1 19 ? 6.832 -23.797 -25.016 1 40.09 19 ALA B C 1
ATOM 1616 O O . ALA B 1 19 ? 6.859 -22.859 -25.812 1 40.09 19 ALA B O 1
ATOM 1617 N N . GLN B 1 20 ? 5.68 -24.094 -24.891 1 40.78 20 GLN B N 1
ATOM 1618 C CA . GLN B 1 20 ? 4.625 -23.109 -24.719 1 40.78 20 GLN B CA 1
ATOM 1619 C C . GLN B 1 20 ? 5.152 -21.844 -24.031 1 40.78 20 GLN B C 1
ATOM 1621 O O . GLN B 1 20 ? 5.613 -21.922 -22.891 1 40.78 20 GLN B O 1
ATOM 1626 N N . SER B 1 21 ? 5.938 -20.938 -24.578 1 44.91 21 SER B N 1
ATOM 1627 C CA . SER B 1 21 ? 6.293 -19.641 -24.016 1 44.91 21 SER B CA 1
ATOM 1628 C C . SER B 1 21 ? 5.227 -19.141 -23.047 1 44.91 21 SER B C 1
ATOM 1630 O O . SER B 1 21 ? 4.074 -18.938 -23.438 1 44.91 21 SER B O 1
ATOM 1632 N N . SER B 1 22 ? 5.043 -19.719 -21.875 1 54.97 22 SER B N 1
ATOM 1633 C CA . SER B 1 22 ? 4.039 -19.281 -20.922 1 54.97 22 SER B CA 1
ATOM 1634 C C . SER B 1 22 ? 3.879 -17.75 -20.938 1 54.97 22 SER B C 1
ATOM 1636 O O . SER B 1 22 ? 4.871 -17.031 -20.938 1 54.97 22 SER B O 1
ATOM 1638 N N . ASP B 1 23 ? 2.904 -17.125 -21.609 1 73.75 23 ASP B N 1
ATOM 1639 C CA . ASP B 1 23 ? 2.438 -15.742 -21.688 1 73.75 23 ASP B CA 1
ATOM 1640 C C . ASP B 1 23 ? 2.332 -15.109 -20.312 1 73.75 23 ASP B C 1
ATOM 1642 O O . ASP B 1 23 ? 1.828 -13.992 -20.172 1 73.75 23 ASP B O 1
ATOM 1646 N N . ASN B 1 24 ? 3.014 -15.867 -19.406 1 85.69 24 ASN B N 1
ATOM 1647 C CA . ASN B 1 24 ? 2.914 -15.32 -18.047 1 85.69 24 ASN B CA 1
ATOM 1648 C C . ASN B 1 24 ? 4.012 -14.297 -17.781 1 85.69 24 ASN B C 1
ATOM 1650 O O . ASN B 1 24 ? 5.121 -14.414 -18.312 1 85.69 24 ASN B O 1
ATOM 1654 N N . LEU B 1 25 ? 3.748 -13.336 -17 1 95.12 25 LEU B N 1
ATOM 1655 C CA . LEU B 1 25 ? 4.73 -12.336 -16.578 1 95.12 25 LEU B CA 1
ATOM 1656 C C . LEU B 1 25 ? 5.746 -12.945 -15.617 1 95.12 25 LEU B C 1
ATOM 1658 O O . LEU B 1 25 ? 5.383 -13.727 -14.742 1 95.12 25 LEU B O 1
ATOM 1662 N N . THR B 1 26 ? 6.984 -12.625 -15.867 1 97.69 26 THR B N 1
ATOM 1663 C CA . THR B 1 26 ? 8.055 -13.055 -14.969 1 97.69 26 THR B CA 1
ATOM 1664 C C . THR B 1 26 ? 8.609 -11.867 -14.18 1 97.69 26 THR B C 1
ATOM 1666 O O . THR B 1 26 ? 8.875 -10.812 -14.75 1 97.69 26 THR B O 1
ATOM 1669 N N . ILE B 1 27 ? 8.773 -12.039 -12.891 1 98.62 27 ILE B N 1
ATOM 1670 C CA . ILE B 1 27 ? 9.344 -10.992 -12.047 1 98.62 27 ILE B CA 1
ATOM 1671 C C . ILE B 1 27 ? 10.844 -10.906 -12.273 1 98.62 27 ILE B C 1
ATOM 1673 O O . ILE B 1 27 ? 11.562 -11.898 -12.117 1 98.62 27 ILE B O 1
ATOM 1677 N N . ASP B 1 28 ? 11.297 -9.758 -12.641 1 98.25 28 ASP B N 1
ATOM 1678 C CA . ASP B 1 28 ? 12.711 -9.531 -12.922 1 98.25 28 ASP B CA 1
ATOM 1679 C C . ASP B 1 28 ? 13.438 -9.008 -11.688 1 98.25 28 ASP B C 1
ATOM 1681 O O . ASP B 1 28 ? 13.781 -7.828 -11.617 1 98.25 28 ASP B O 1
ATOM 1685 N N . LEU B 1 29 ? 13.742 -9.883 -10.766 1 98.69 29 LEU B N 1
ATOM 1686 C CA . LEU B 1 29 ? 14.383 -9.484 -9.516 1 98.69 29 LEU B CA 1
ATOM 1687 C C . LEU B 1 29 ? 15.727 -8.82 -9.781 1 98.69 29 LEU B C 1
ATOM 1689 O O . LEU B 1 29 ? 16.125 -7.891 -9.07 1 98.69 29 LEU B O 1
ATOM 1693 N N . GLN B 1 30 ? 16.438 -9.297 -10.766 1 98.19 30 GLN B N 1
ATOM 1694 C CA . GLN B 1 30 ? 17.75 -8.711 -11.07 1 98.19 30 GLN B CA 1
ATOM 1695 C C . GLN B 1 30 ? 17.625 -7.227 -11.383 1 98.19 30 GLN B C 1
ATOM 1697 O O . GLN B 1 30 ? 18.469 -6.426 -10.977 1 98.19 30 GLN B O 1
ATOM 1702 N N . LYS B 1 31 ? 16.594 -6.914 -12.094 1 98.25 31 LYS B N 1
ATOM 1703 C CA . LYS B 1 31 ? 16.375 -5.52 -12.461 1 98.25 31 LYS B CA 1
ATOM 1704 C C . LYS B 1 31 ? 15.859 -4.715 -11.273 1 98.25 31 LYS B C 1
ATOM 1706 O O . LYS B 1 31 ? 16.141 -3.523 -11.148 1 98.25 31 LYS B O 1
ATOM 1711 N N . LEU B 1 32 ? 15.156 -5.363 -10.344 1 98.69 32 LEU B N 1
ATOM 1712 C CA . LEU B 1 32 ? 14.406 -4.656 -9.312 1 98.69 32 LEU B CA 1
ATOM 1713 C C . LEU B 1 32 ? 15.195 -4.621 -8 1 98.69 32 LEU B C 1
ATOM 1715 O O . LEU B 1 32 ? 14.852 -3.867 -7.09 1 98.69 32 LEU B O 1
ATOM 1719 N N . GLN B 1 33 ? 16.219 -5.414 -7.918 1 98.56 33 GLN B N 1
ATOM 1720 C CA . GLN B 1 33 ? 17 -5.445 -6.691 1 98.56 33 GLN B CA 1
ATOM 1721 C C . GLN B 1 33 ? 17.75 -4.133 -6.488 1 98.56 33 GLN B C 1
ATOM 1723 O O . GLN B 1 33 ? 18 -3.402 -7.449 1 98.56 33 GLN B O 1
ATOM 1728 N N . LYS B 1 34 ? 18.047 -3.838 -5.227 1 98.31 34 LYS B N 1
ATOM 1729 C CA . LYS B 1 34 ? 18.75 -2.609 -4.891 1 98.31 34 LYS B CA 1
ATOM 1730 C C . LYS B 1 34 ? 20.141 -2.914 -4.336 1 98.31 34 LYS B C 1
ATOM 1732 O O . LYS B 1 34 ? 20.328 -3.895 -3.611 1 98.31 34 LYS B O 1
ATOM 1737 N N . PRO B 1 35 ? 21.062 -2.045 -4.625 1 97.62 35 PRO B N 1
ATOM 1738 C CA . PRO B 1 35 ? 22.469 -2.322 -4.277 1 97.62 35 PRO B CA 1
ATOM 1739 C C . PRO B 1 35 ? 22.719 -2.268 -2.775 1 97.62 35 PRO B C 1
ATOM 1741 O O . PRO B 1 35 ? 23.719 -2.797 -2.297 1 97.62 35 PRO B O 1
ATOM 1744 N N . ASN B 1 36 ? 21.844 -1.637 -2.031 1 98.12 36 ASN B N 1
ATOM 1745 C CA . ASN B 1 36 ? 22.094 -1.464 -0.604 1 98.12 36 ASN B CA 1
ATOM 1746 C C . ASN B 1 36 ? 21.672 -2.693 0.193 1 98.12 36 ASN B C 1
ATOM 1748 O O . ASN B 1 36 ? 21.922 -2.775 1.396 1 98.12 36 ASN B O 1
ATOM 1752 N N . TRP B 1 37 ? 21.047 -3.691 -0.463 1 98.62 37 TRP B N 1
ATOM 1753 C CA . TRP B 1 37 ? 20.531 -4.844 0.268 1 98.62 37 TRP B CA 1
ATOM 1754 C C . TRP B 1 37 ? 21.672 -5.695 0.812 1 98.62 37 TRP B C 1
ATOM 1756 O O . TRP B 1 37 ? 22.672 -5.93 0.117 1 98.62 37 TRP B O 1
ATOM 1766 N N . THR B 1 38 ? 21.531 -6.137 2.07 1 98.38 38 THR B N 1
ATOM 1767 C CA . THR B 1 38 ? 22.438 -7.148 2.613 1 98.38 38 THR B CA 1
ATOM 1768 C C . THR B 1 38 ? 22.172 -8.508 1.963 1 98.38 38 THR B C 1
ATOM 1770 O O . THR B 1 38 ? 21.188 -8.672 1.234 1 98.38 38 THR B O 1
ATOM 1773 N N . GLU B 1 39 ? 23.031 -9.453 2.221 1 98.38 39 GLU B N 1
ATOM 1774 C CA . GLU B 1 39 ? 22.844 -10.82 1.727 1 98.38 39 GLU B CA 1
ATOM 1775 C C . GLU B 1 39 ? 21.516 -11.398 2.215 1 98.38 39 GLU B C 1
ATOM 1777 O O . GLU B 1 39 ? 20.812 -12.055 1.451 1 98.38 39 GLU B O 1
ATOM 1782 N N . GLN B 1 40 ? 21.266 -11.164 3.482 1 98.5 40 GLN B N 1
ATOM 1783 C CA . GLN B 1 40 ? 20.016 -11.688 4.043 1 98.5 40 GLN B CA 1
ATOM 1784 C C . GLN B 1 40 ? 18.797 -11.016 3.406 1 98.5 40 GLN B C 1
ATOM 1786 O O . GLN B 1 40 ? 17.797 -11.672 3.146 1 98.5 40 GLN B O 1
ATOM 1791 N N . GLU B 1 41 ? 18.875 -9.734 3.191 1 98.81 41 GLU B N 1
ATOM 1792 C CA . GLU B 1 41 ? 17.766 -9.023 2.555 1 98.81 41 GLU B CA 1
ATOM 1793 C C . GLU B 1 41 ? 17.547 -9.516 1.124 1 98.81 41 GLU B C 1
ATOM 1795 O O . GLU B 1 41 ? 16.406 -9.641 0.673 1 98.81 41 GLU B O 1
ATOM 1800 N N . LEU B 1 42 ? 18.625 -9.727 0.406 1 98.81 42 LEU B N 1
ATOM 1801 C CA . LEU B 1 42 ? 18.516 -10.297 -0.932 1 98.81 42 LEU B CA 1
ATOM 1802 C C . LEU B 1 42 ? 17.859 -11.672 -0.879 1 98.81 42 LEU B C 1
ATOM 1804 O O . LEU B 1 42 ? 16.984 -11.977 -1.693 1 98.81 42 LEU B O 1
ATOM 1808 N N . ALA B 1 43 ? 18.25 -12.508 0.052 1 98.81 43 ALA B N 1
ATOM 1809 C CA . ALA B 1 43 ? 17.656 -13.828 0.219 1 98.81 43 ALA B CA 1
ATOM 1810 C C . ALA B 1 43 ? 16.156 -13.719 0.512 1 98.81 43 ALA B C 1
ATOM 1812 O O . ALA B 1 43 ? 15.359 -14.516 0.007 1 98.81 43 ALA B O 1
ATOM 1813 N N . ASN B 1 44 ? 15.781 -12.742 1.379 1 98.94 44 ASN B N 1
ATOM 1814 C CA . ASN B 1 44 ? 14.375 -12.508 1.673 1 98.94 44 ASN B CA 1
ATOM 1815 C C . ASN B 1 44 ? 13.594 -12.109 0.42 1 98.94 44 ASN B C 1
ATOM 1817 O O . ASN B 1 44 ? 12.484 -12.586 0.193 1 98.94 44 ASN B O 1
ATOM 1821 N N . ALA B 1 45 ? 14.195 -11.219 -0.385 1 98.94 45 ALA B N 1
ATOM 1822 C CA . ALA B 1 45 ? 13.555 -10.789 -1.63 1 98.94 45 ALA B CA 1
ATOM 1823 C C . ALA B 1 45 ? 13.398 -11.969 -2.592 1 98.94 45 ALA B C 1
ATOM 1825 O O . ALA B 1 45 ? 12.383 -12.086 -3.271 1 98.94 45 ALA B O 1
ATOM 1826 N N . GLU B 1 46 ? 14.383 -12.797 -2.727 1 98.94 46 GLU B N 1
ATOM 1827 C CA . GLU B 1 46 ? 14.328 -13.984 -3.576 1 98.94 46 GLU B CA 1
ATOM 1828 C C . GLU B 1 46 ? 13.211 -14.922 -3.141 1 98.94 46 GLU B C 1
ATOM 1830 O O . GLU B 1 46 ? 12.477 -15.461 -3.979 1 98.94 46 GLU B O 1
ATOM 1835 N N . LEU B 1 47 ? 13.125 -15.102 -1.863 1 98.88 47 LEU B N 1
ATOM 1836 C CA . LEU B 1 47 ? 12.086 -15.945 -1.296 1 98.88 47 LEU B CA 1
ATOM 1837 C C . LEU B 1 47 ? 10.695 -15.453 -1.694 1 98.88 47 LEU B C 1
ATOM 1839 O O . LEU B 1 47 ? 9.883 -16.219 -2.199 1 98.88 47 LEU B O 1
ATOM 1843 N N . ILE B 1 48 ? 10.445 -14.164 -1.475 1 98.94 48 ILE B N 1
ATOM 1844 C CA . ILE B 1 48 ? 9.133 -13.602 -1.772 1 98.94 48 ILE B CA 1
ATOM 1845 C C . ILE B 1 48 ? 8.898 -13.594 -3.283 1 98.94 48 ILE B C 1
ATOM 1847 O O . ILE B 1 48 ? 7.781 -13.82 -3.748 1 98.94 48 ILE B O 1
ATOM 1851 N N . THR B 1 49 ? 9.945 -13.312 -4.055 1 98.94 49 THR B N 1
ATOM 1852 C CA . THR B 1 49 ? 9.828 -13.352 -5.508 1 98.94 49 THR B CA 1
ATOM 1853 C C . THR B 1 49 ? 9.383 -14.734 -5.98 1 98.94 49 THR B C 1
ATOM 1855 O O . THR B 1 49 ? 8.484 -14.852 -6.816 1 98.94 49 THR B O 1
ATOM 1858 N N . ASP B 1 50 ? 10 -15.758 -5.457 1 98.94 50 ASP B N 1
ATOM 1859 C CA . ASP B 1 50 ? 9.617 -17.125 -5.797 1 98.94 50 ASP B CA 1
ATOM 1860 C C . ASP B 1 50 ? 8.156 -17.391 -5.422 1 98.94 50 ASP B C 1
ATOM 1862 O O . ASP B 1 50 ? 7.398 -17.953 -6.223 1 98.94 50 ASP B O 1
ATOM 1866 N N . PHE B 1 51 ? 7.812 -16.984 -4.223 1 98.94 51 PHE B N 1
ATOM 1867 C CA . PHE B 1 51 ? 6.457 -17.172 -3.721 1 98.94 51 PHE B CA 1
ATOM 1868 C C . PHE B 1 51 ? 5.441 -16.484 -4.617 1 98.94 51 PHE B C 1
ATOM 1870 O O . PHE B 1 51 ? 4.488 -17.109 -5.086 1 98.94 51 PHE B O 1
ATOM 1877 N N . VAL B 1 52 ? 5.617 -15.195 -4.902 1 98.88 52 VAL B N 1
ATOM 1878 C CA . VAL B 1 52 ? 4.68 -14.391 -5.676 1 98.88 52 VAL B CA 1
ATOM 1879 C C . VAL B 1 52 ? 4.641 -14.875 -7.121 1 98.88 52 VAL B C 1
ATOM 1881 O O . VAL B 1 52 ? 3.572 -14.953 -7.73 1 98.88 52 VAL B O 1
ATOM 1884 N N . GLN B 1 53 ? 5.812 -15.195 -7.715 1 98.81 53 GLN B N 1
ATOM 1885 C CA . GLN B 1 53 ? 5.871 -15.711 -9.078 1 98.81 53 GLN B CA 1
ATOM 1886 C C . GLN B 1 53 ? 5.012 -16.953 -9.242 1 98.81 53 GLN B C 1
ATOM 1888 O O . GLN B 1 53 ? 4.188 -17.047 -10.156 1 98.81 53 GLN B O 1
ATOM 1893 N N . ASN B 1 54 ? 5.16 -17.875 -8.383 1 98.75 54 ASN B N 1
ATOM 1894 C CA . ASN B 1 54 ? 4.441 -19.141 -8.5 1 98.75 54 ASN B CA 1
ATOM 1895 C C . ASN B 1 54 ? 2.967 -18.984 -8.141 1 98.75 54 ASN B C 1
ATOM 1897 O O . ASN B 1 54 ? 2.102 -19.609 -8.75 1 98.75 54 ASN B O 1
ATOM 1901 N N . LEU B 1 55 ? 2.643 -18.172 -7.195 1 98.56 55 LEU B N 1
ATOM 1902 C CA . LEU B 1 55 ? 1.28 -18 -6.699 1 98.56 55 LEU B CA 1
ATOM 1903 C C . LEU B 1 55 ? 0.455 -17.156 -7.664 1 98.56 55 LEU B C 1
ATOM 1905 O O . LEU B 1 55 ? -0.616 -17.578 -8.109 1 98.56 55 LEU B O 1
ATOM 1909 N N . MET B 1 56 ? 0.951 -15.992 -8.023 1 98.25 56 MET B N 1
ATOM 1910 C CA . MET B 1 56 ? 0.136 -14.977 -8.672 1 98.25 56 MET B CA 1
ATOM 1911 C C . MET B 1 56 ? 0.302 -15.039 -10.188 1 98.25 56 MET B C 1
ATOM 1913 O O . MET B 1 56 ? -0.629 -14.719 -10.938 1 98.25 56 MET B O 1
ATOM 1917 N N . ASN B 1 57 ? 1.491 -15.352 -10.648 1 98.12 57 ASN B N 1
ATOM 1918 C CA . ASN B 1 57 ? 1.742 -15.273 -12.078 1 98.12 57 ASN B CA 1
ATOM 1919 C C . ASN B 1 57 ? 1.662 -16.641 -12.742 1 98.12 57 ASN B C 1
ATOM 1921 O O . ASN B 1 57 ? 1.009 -16.797 -13.781 1 98.12 57 ASN B O 1
ATOM 1925 N N . ASP B 1 58 ? 2.264 -17.688 -12.109 1 97.75 58 ASP B N 1
ATOM 1926 C CA . ASP B 1 58 ? 2.285 -19 -12.719 1 97.75 58 ASP B CA 1
ATOM 1927 C C . ASP B 1 58 ? 1.073 -19.828 -12.289 1 97.75 58 ASP B C 1
ATOM 1929 O O . ASP B 1 58 ? 0.774 -20.859 -12.883 1 97.75 58 ASP B O 1
ATOM 1933 N N . HIS B 1 59 ? 0.464 -19.438 -11.227 1 97.75 59 HIS B N 1
ATOM 1934 C CA . HIS B 1 59 ? -0.648 -20.172 -10.641 1 97.75 59 HIS B CA 1
ATOM 1935 C C . HIS B 1 59 ? -0.26 -21.625 -10.359 1 97.75 59 HIS B C 1
ATOM 1937 O O . HIS B 1 59 ? -1.035 -22.547 -10.633 1 97.75 59 HIS B O 1
ATOM 1943 N N . ASN B 1 60 ? 0.95 -21.75 -9.961 1 98.06 60 ASN B N 1
ATOM 1944 C CA . ASN B 1 60 ? 1.49 -23.047 -9.57 1 98.06 60 ASN B CA 1
ATOM 1945 C C . ASN B 1 60 ? 1.174 -23.375 -8.109 1 98.06 60 ASN B C 1
ATOM 1947 O O . ASN B 1 60 ? 2.072 -23.406 -7.266 1 98.06 60 ASN B O 1
ATOM 1951 N N . PHE B 1 61 ? -0.011 -23.719 -7.828 1 98.56 61 PHE B N 1
ATOM 1952 C CA . PHE B 1 61 ? -0.54 -23.812 -6.473 1 98.56 61 PHE B CA 1
ATOM 1953 C C . PHE B 1 61 ? 0.048 -25.016 -5.746 1 98.56 61 PHE B C 1
ATOM 1955 O O . PHE B 1 61 ? 0.313 -24.953 -4.547 1 98.56 61 PHE B O 1
ATOM 1962 N N . ASP B 1 62 ? 0.285 -26.109 -6.438 1 98.62 62 ASP B N 1
ATOM 1963 C CA . ASP B 1 62 ? 0.903 -27.266 -5.812 1 98.62 62 ASP B CA 1
ATOM 1964 C C . ASP B 1 62 ? 2.297 -26.938 -5.285 1 98.62 62 ASP B C 1
ATOM 1966 O O . ASP B 1 62 ? 2.658 -27.344 -4.176 1 98.62 62 ASP B O 1
ATOM 1970 N N . TYR B 1 63 ? 3.033 -26.234 -6.098 1 98.75 63 TYR B N 1
ATOM 1971 C CA . TYR B 1 63 ? 4.363 -25.812 -5.684 1 98.75 63 TYR B CA 1
ATOM 1972 C C . TYR B 1 63 ? 4.293 -24.938 -4.434 1 98.75 63 TYR B C 1
ATOM 1974 O O . TYR B 1 63 ? 5.074 -25.125 -3.496 1 98.75 63 TYR B O 1
ATOM 1982 N N . VAL B 1 64 ? 3.35 -24.016 -4.367 1 98.81 64 VAL B N 1
ATOM 1983 C CA . VAL B 1 64 ? 3.215 -23.094 -3.246 1 98.81 64 VAL B CA 1
ATOM 1984 C C . VAL B 1 64 ? 2.865 -23.859 -1.979 1 98.81 64 VAL B C 1
ATOM 1986 O O . VAL B 1 64 ? 3.453 -23.625 -0.919 1 98.81 64 VAL B O 1
ATOM 1989 N N . LEU B 1 65 ? 1.973 -24.812 -2.084 1 98.75 65 LEU B N 1
ATOM 1990 C CA . LEU B 1 65 ? 1.585 -25.594 -0.919 1 98.75 65 LEU B CA 1
ATOM 1991 C C . LEU B 1 65 ? 2.75 -26.453 -0.431 1 98.75 65 LEU B C 1
ATOM 1993 O O . LEU B 1 65 ? 2.949 -26.609 0.776 1 98.75 65 LEU B O 1
ATOM 1997 N N . GLU B 1 66 ? 3.473 -26.969 -1.327 1 98.5 66 GLU B N 1
ATOM 1998 C CA . GLU B 1 66 ? 4.594 -27.844 -0.984 1 98.5 66 GLU B CA 1
ATOM 1999 C C . GLU B 1 66 ? 5.711 -27.062 -0.299 1 98.5 66 GLU B C 1
ATOM 2001 O O . GLU B 1 66 ? 6.348 -27.562 0.631 1 98.5 66 GLU B O 1
ATOM 2006 N N . HIS B 1 67 ? 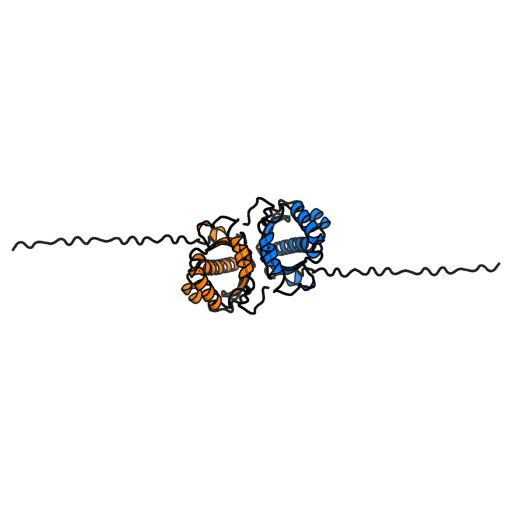5.926 -25.859 -0.666 1 98.44 67 HIS B N 1
ATOM 2007 C CA . HIS B 1 67 ? 7.156 -25.188 -0.272 1 98.44 67 HIS B CA 1
ATOM 2008 C C . HIS B 1 67 ? 6.887 -24.094 0.764 1 98.44 67 HIS B C 1
ATOM 2010 O O . HIS B 1 67 ? 7.797 -23.672 1.48 1 98.44 67 HIS B O 1
ATOM 2016 N N . TYR B 1 68 ? 5.625 -23.641 0.891 1 98.56 68 TYR B N 1
ATOM 2017 C CA . TYR B 1 68 ? 5.43 -22.422 1.683 1 98.56 68 TYR B CA 1
ATOM 2018 C C . TYR B 1 68 ? 4.328 -22.625 2.717 1 98.56 68 TYR B C 1
ATOM 2020 O O . TYR B 1 68 ? 4.016 -21.719 3.484 1 98.56 68 TYR B O 1
ATOM 2028 N N . ASN B 1 69 ? 3.748 -23.844 2.809 1 97.94 69 ASN B N 1
ATOM 2029 C CA . ASN B 1 69 ? 2.656 -24.094 3.742 1 97.94 69 ASN B CA 1
ATOM 2030 C C . ASN B 1 69 ? 3.172 -24.625 5.078 1 97.94 69 ASN B C 1
ATOM 2032 O O . ASN B 1 69 ? 2.678 -25.641 5.582 1 97.94 69 ASN B O 1
ATOM 2036 N N . ASP B 1 70 ? 4.129 -24 5.676 1 95.62 70 ASP B N 1
ATOM 2037 C CA . ASP B 1 70 ? 4.727 -24.516 6.902 1 95.62 70 ASP B CA 1
ATOM 2038 C C . ASP B 1 70 ? 4.949 -23.406 7.918 1 95.62 70 ASP B C 1
ATOM 2040 O O . ASP B 1 70 ? 5.809 -23.516 8.789 1 95.62 70 ASP B O 1
ATOM 2044 N N . SER B 1 71 ? 4.211 -22.312 7.805 1 94.38 71 SER B N 1
ATOM 2045 C CA . SER B 1 71 ? 4.336 -21.188 8.727 1 94.38 71 SER B CA 1
ATOM 2046 C C . SER B 1 71 ? 2.965 -20.641 9.117 1 94.38 71 SER B C 1
ATOM 2048 O O . SER B 1 71 ? 1.938 -21.141 8.648 1 94.38 71 SER B O 1
ATOM 2050 N N . ALA B 1 72 ? 2.885 -19.672 9.984 1 93.69 72 ALA B N 1
ATOM 2051 C CA . ALA B 1 72 ? 1.642 -19.078 10.477 1 93.69 72 ALA B CA 1
ATOM 2052 C C . ALA B 1 72 ? 0.875 -18.391 9.352 1 93.69 72 ALA B C 1
ATOM 2054 O O . ALA B 1 72 ? -0.338 -18.562 9.227 1 93.69 72 ALA B O 1
ATOM 2055 N N . TYR B 1 73 ? 1.686 -17.609 8.57 1 98.19 73 TYR B N 1
ATOM 2056 C CA . TYR B 1 73 ? 1.146 -16.797 7.496 1 98.19 73 TYR B CA 1
ATOM 2057 C C . TYR B 1 73 ? -0.13 -16.078 7.938 1 98.19 73 TYR B C 1
ATOM 2059 O O . TYR B 1 73 ? -1.197 -16.297 7.355 1 98.19 73 TYR B O 1
ATOM 2067 N N . THR B 1 74 ? -0.044 -15.266 8.891 1 98.75 74 THR B N 1
ATOM 2068 C CA . THR B 1 74 ? -1.156 -14.438 9.344 1 98.75 74 THR B CA 1
ATOM 2069 C C . THR B 1 74 ? -1.591 -13.469 8.242 1 98.75 74 THR B C 1
ATOM 2071 O O . THR B 1 74 ? -0.804 -12.625 7.805 1 98.75 74 THR B O 1
ATOM 2074 N N . GLN B 1 75 ? -2.85 -13.641 7.77 1 98.75 75 GLN B N 1
ATOM 2075 C CA . GLN B 1 75 ? -3.4 -12.875 6.656 1 98.75 75 GLN B CA 1
ATOM 2076 C C . GLN B 1 75 ? -4.141 -11.633 7.152 1 98.75 75 GLN B C 1
ATOM 2078 O O . GLN B 1 75 ? -5.109 -11.742 7.906 1 98.75 75 GLN B O 1
ATOM 2083 N N . HIS B 1 76 ? -3.703 -10.422 6.691 1 98.75 76 HIS B N 1
ATOM 2084 C CA . HIS B 1 76 ? -4.359 -9.203 7.156 1 98.75 76 HIS B CA 1
ATOM 2085 C C . HIS B 1 76 ? -5.25 -8.609 6.074 1 98.75 76 HIS B C 1
ATOM 2087 O O . HIS B 1 76 ? -5.891 -7.578 6.285 1 98.75 76 HIS B O 1
ATOM 2093 N N . ASN B 1 77 ? -5.23 -9.18 4.859 1 98.38 77 ASN B N 1
ATOM 2094 C CA . ASN B 1 77 ? -6.328 -8.914 3.934 1 98.38 77 ASN B CA 1
ATOM 2095 C C . ASN B 1 77 ? -7.613 -9.602 4.375 1 98.38 77 ASN B C 1
ATOM 2097 O O . ASN B 1 77 ? -7.738 -10.828 4.262 1 98.38 77 ASN B O 1
ATOM 2101 N N . ARG B 1 78 ? -8.492 -8.836 4.801 1 96.5 78 ARG B N 1
ATOM 2102 C CA . ARG B 1 78 ? -9.688 -9.406 5.414 1 96.5 78 ARG B CA 1
ATOM 2103 C C . ARG B 1 78 ? -10.539 -10.133 4.379 1 96.5 78 ARG B C 1
ATOM 2105 O O . ARG B 1 78 ? -11.406 -10.938 4.73 1 96.5 78 ARG B O 1
ATOM 2112 N N . ASN B 1 79 ? -10.391 -9.844 3.141 1 96.81 79 ASN B N 1
ATOM 2113 C CA . ASN B 1 79 ? -11.195 -10.453 2.09 1 96.81 79 ASN B CA 1
ATOM 2114 C C . ASN B 1 79 ? -10.672 -11.836 1.712 1 96.81 79 ASN B C 1
ATOM 2116 O O . ASN B 1 79 ? -11.273 -12.531 0.894 1 96.81 79 ASN B O 1
ATOM 2120 N N . LEU B 1 80 ? -9.531 -12.219 2.258 1 97.81 80 LEU B N 1
ATOM 2121 C CA . LEU B 1 80 ? -8.922 -13.508 1.957 1 97.81 80 LEU B CA 1
ATOM 2122 C C . LEU B 1 80 ? -8.93 -14.414 3.186 1 97.81 80 LEU B C 1
ATOM 2124 O O . LEU B 1 80 ? -8.719 -13.945 4.305 1 97.81 80 LEU B O 1
ATOM 2128 N N . PRO B 1 81 ? -9.125 -15.734 2.977 1 97.94 81 PRO B N 1
ATOM 2129 C CA . PRO B 1 81 ? -8.992 -16.656 4.102 1 97.94 81 PRO B CA 1
ATOM 2130 C C . PRO B 1 81 ? -7.578 -16.688 4.68 1 97.94 81 PRO B C 1
ATOM 2132 O O . PRO B 1 81 ? -6.617 -16.344 3.984 1 97.94 81 PRO B O 1
ATOM 2135 N N . ASP B 1 82 ? -7.539 -17.078 5.926 1 98.19 82 ASP B N 1
ATOM 2136 C CA . ASP B 1 82 ? -6.266 -17.156 6.641 1 98.19 82 ASP B CA 1
ATOM 2137 C C . ASP B 1 82 ? -5.441 -18.359 6.16 1 98.19 82 ASP B C 1
ATOM 2139 O O . ASP B 1 82 ? -5.988 -19.328 5.633 1 98.19 82 ASP B O 1
ATOM 2143 N N . LYS B 1 83 ? -4.051 -18.203 6.336 1 98.38 83 LYS B N 1
ATOM 2144 C CA . LYS B 1 83 ? -3.09 -19.281 6.062 1 98.38 83 LYS B CA 1
ATOM 2145 C C . LYS B 1 83 ? -2.895 -19.469 4.562 1 98.38 83 LYS B C 1
ATOM 2147 O O . LYS B 1 83 ? -3.746 -19.062 3.764 1 98.38 83 LYS B O 1
ATOM 2152 N N . VAL B 1 84 ? -1.827 -20.141 4.27 1 98.62 84 VAL B N 1
ATOM 2153 C CA . VAL B 1 84 ? -1.481 -20.391 2.873 1 98.62 84 VAL B CA 1
ATOM 2154 C C . VAL B 1 84 ? -2.551 -21.266 2.221 1 98.62 84 VAL B C 1
ATOM 2156 O O . VAL B 1 84 ? -2.918 -21.047 1.064 1 98.62 84 VAL B O 1
ATOM 2159 N N . THR B 1 85 ? -3.111 -22.219 2.941 1 98.44 85 THR B N 1
ATOM 2160 C CA . THR B 1 85 ? -4.141 -23.109 2.402 1 98.44 85 THR B CA 1
ATOM 2161 C C . THR B 1 85 ? -5.379 -22.312 2.002 1 98.44 85 THR B C 1
ATOM 2163 O O . THR B 1 85 ? -5.949 -22.531 0.934 1 98.44 85 THR B O 1
ATOM 2166 N N . GLY B 1 86 ? -5.789 -21.406 2.889 1 98.31 86 GLY B N 1
ATOM 2167 C CA . GLY B 1 86 ? -6.922 -20.562 2.555 1 98.31 86 GLY B CA 1
ATOM 2168 C C . GLY B 1 86 ? -6.672 -19.672 1.351 1 98.31 86 GLY B C 1
ATOM 2169 O O . GLY B 1 86 ? -7.539 -19.531 0.486 1 98.31 86 GLY B O 1
ATOM 2170 N N . LEU B 1 87 ? -5.496 -19.047 1.336 1 98.56 87 LEU B N 1
ATOM 2171 C CA . LEU B 1 87 ? -5.09 -18.203 0.223 1 98.56 87 LEU B CA 1
ATOM 2172 C C . LEU B 1 87 ? -5.121 -18.969 -1.091 1 98.56 87 LEU B C 1
ATOM 2174 O O . LEU B 1 87 ? -5.711 -18.516 -2.072 1 98.56 87 LEU B O 1
ATOM 2178 N N . VAL B 1 88 ? -4.543 -20.125 -1.137 1 98.69 88 VAL B N 1
ATOM 2179 C CA . VAL B 1 88 ? -4.473 -20.969 -2.33 1 98.69 88 VAL B CA 1
ATOM 2180 C C . VAL B 1 88 ? -5.883 -21.375 -2.754 1 98.69 88 VAL B C 1
ATOM 2182 O O . VAL B 1 88 ? -6.215 -21.344 -3.941 1 98.69 88 VAL B O 1
ATOM 2185 N N . GLY B 1 89 ? -6.715 -21.812 -1.796 1 98.38 89 GLY B N 1
ATOM 2186 C CA . GLY B 1 89 ? -8.086 -22.156 -2.115 1 98.38 89 GLY B CA 1
ATOM 2187 C C . GLY B 1 89 ? -8.852 -21.047 -2.799 1 98.38 89 GLY B C 1
ATOM 2188 O O . GLY B 1 89 ? -9.531 -21.266 -3.803 1 98.38 89 GLY B O 1
ATOM 2189 N N . PHE B 1 90 ? -8.68 -19.875 -2.299 1 98.12 90 PHE B N 1
ATOM 2190 C CA . PHE B 1 90 ? -9.344 -18.703 -2.865 1 98.12 90 PHE B CA 1
ATOM 2191 C C . PHE B 1 90 ? -8.844 -18.438 -4.277 1 98.12 90 PHE B C 1
ATOM 2193 O O . PHE B 1 90 ? -9.641 -18.234 -5.199 1 98.12 90 PHE B O 1
ATOM 2200 N N . LEU B 1 91 ? -7.523 -18.406 -4.473 1 98.06 91 LEU B N 1
ATOM 2201 C CA . LEU B 1 91 ? -6.93 -18.031 -5.75 1 98.06 91 LEU B CA 1
ATOM 2202 C C . LEU B 1 91 ? -7.227 -19.078 -6.82 1 98.06 91 LEU B C 1
ATOM 2204 O O . LEU B 1 91 ? -7.383 -18.75 -7.996 1 98.06 91 LEU B O 1
ATOM 2208 N N . LYS B 1 92 ? -7.305 -20.312 -6.414 1 97.88 92 LYS B N 1
ATOM 2209 C CA . LYS B 1 92 ? -7.684 -21.359 -7.352 1 97.88 92 LYS B CA 1
ATOM 2210 C C . LYS B 1 92 ? -9.047 -21.062 -7.98 1 97.88 92 LYS B C 1
ATOM 2212 O O . LYS B 1 92 ? -9.203 -21.141 -9.203 1 97.88 92 LYS B O 1
ATOM 2217 N N . GLU B 1 93 ? -9.945 -20.75 -7.184 1 97.25 93 GLU B N 1
ATOM 2218 C CA . GLU B 1 93 ? -11.273 -20.406 -7.68 1 97.25 93 GLU B CA 1
ATOM 2219 C C . GLU B 1 93 ? -11.25 -19.109 -8.484 1 97.25 93 GLU B C 1
ATOM 2221 O O . GLU B 1 93 ? -11.891 -19.016 -9.531 1 97.25 93 GLU B O 1
ATOM 2226 N N . PHE B 1 94 ? -10.562 -18.203 -8.008 1 96.88 94 PHE B N 1
ATOM 2227 C CA . PHE B 1 94 ? -10.484 -16.875 -8.625 1 96.88 94 PHE B CA 1
ATOM 2228 C C . PHE B 1 94 ? -9.945 -16.969 -10.047 1 96.88 94 PHE B C 1
ATOM 2230 O O . PHE B 1 94 ? -10.477 -16.344 -10.969 1 96.88 94 PHE B O 1
ATOM 2237 N N . VAL B 1 95 ? -8.938 -17.766 -10.25 1 96.75 95 VAL B N 1
ATOM 2238 C CA . VAL B 1 95 ? -8.266 -17.781 -11.547 1 96.75 95 VAL B CA 1
ATOM 2239 C C . VAL B 1 95 ? -9.055 -18.656 -12.516 1 96.75 95 VAL B C 1
ATOM 2241 O O . VAL B 1 95 ? -8.789 -18.656 -13.719 1 96.75 95 VAL B O 1
ATOM 2244 N N . GLU B 1 96 ? -9.93 -19.453 -12.047 1 96.75 96 GLU B N 1
ATOM 2245 C CA . GLU B 1 96 ? -10.867 -20.109 -12.953 1 96.75 96 GLU B CA 1
ATOM 2246 C C . GLU B 1 96 ? -11.719 -19.078 -13.711 1 96.75 96 GLU B C 1
ATOM 2248 O O . GLU B 1 96 ? -12 -19.25 -14.898 1 96.75 96 GLU B O 1
ATOM 2253 N N . ASP B 1 97 ? -12.07 -18.047 -12.992 1 95.25 97 ASP B N 1
ATOM 2254 C CA . ASP B 1 97 ? -12.867 -16.984 -13.586 1 95.25 97 ASP B CA 1
ATOM 2255 C C . ASP B 1 97 ? -11.977 -15.984 -14.328 1 95.25 97 ASP B C 1
ATOM 2257 O O . ASP B 1 97 ? -12.406 -15.375 -15.312 1 95.25 97 ASP B O 1
ATOM 2261 N N . TYR B 1 98 ? -10.742 -15.859 -13.883 1 96.38 98 TYR B N 1
ATOM 2262 C CA . TYR B 1 98 ? -9.797 -14.906 -14.461 1 96.38 98 TYR B CA 1
ATOM 2263 C C . TYR B 1 98 ? -8.445 -15.57 -14.711 1 96.38 98 TYR B C 1
ATOM 2265 O O . TYR B 1 98 ? -7.457 -15.242 -14.055 1 96.38 98 TYR B O 1
ATOM 2273 N N . PRO B 1 99 ? -8.32 -16.312 -15.742 1 95.44 99 PRO B N 1
ATOM 2274 C CA . PRO B 1 99 ? -7.105 -17.094 -15.984 1 95.44 99 PRO B CA 1
ATOM 2275 C C . PRO B 1 99 ? -5.895 -16.234 -16.328 1 95.44 99 PRO B C 1
ATOM 2277 O O . PRO B 1 99 ? -4.754 -16.688 -16.188 1 95.44 99 PRO B O 1
ATOM 2280 N N . ASP B 1 100 ? -6.191 -14.977 -16.766 1 95.62 100 ASP B N 1
ATOM 2281 C CA . ASP B 1 100 ? -5.094 -14.117 -17.188 1 95.62 100 ASP B CA 1
ATOM 2282 C C . ASP B 1 100 ? -4.652 -13.203 -16.047 1 95.62 100 ASP B C 1
ATOM 2284 O O . ASP B 1 100 ? -3.799 -12.328 -16.234 1 95.62 100 ASP B O 1
ATOM 2288 N N . TYR B 1 101 ? -5.195 -13.414 -14.875 1 96.56 101 TYR B N 1
ATOM 2289 C CA . TYR B 1 101 ? -4.824 -12.617 -13.711 1 96.56 101 TYR B CA 1
ATOM 2290 C C . TYR B 1 101 ? -3.326 -12.703 -13.445 1 96.56 101 TYR B C 1
ATOM 2292 O O . TYR B 1 101 ? -2.76 -13.797 -13.398 1 96.56 101 TYR B O 1
ATOM 2300 N N . THR B 1 102 ? -2.658 -11.523 -13.344 1 96.31 102 THR B N 1
ATOM 2301 C CA . THR B 1 102 ? -1.223 -11.531 -13.086 1 96.31 102 THR B CA 1
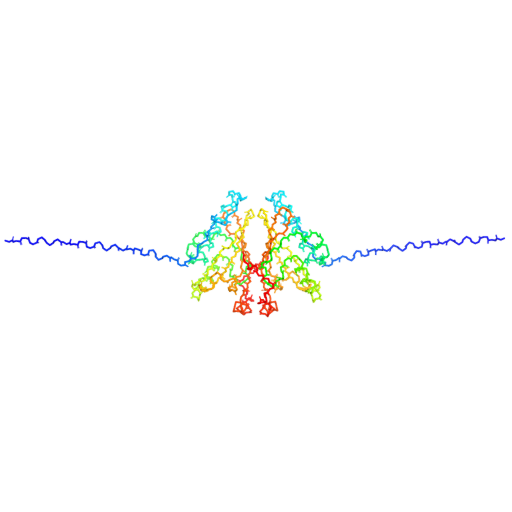ATOM 2302 C C . THR B 1 102 ? -0.802 -10.273 -12.328 1 96.31 102 THR B C 1
ATOM 2304 O O . THR B 1 102 ? -1.534 -9.281 -12.305 1 96.31 102 THR B O 1
ATOM 2307 N N . TYR B 1 103 ? 0.43 -10.367 -11.734 1 97.81 103 TYR B N 1
ATOM 2308 C CA . TYR B 1 103 ? 1.171 -9.281 -11.109 1 97.81 103 TYR B CA 1
ATOM 2309 C C . TYR B 1 103 ? 2.332 -8.836 -11.984 1 97.81 103 TYR B C 1
ATOM 2311 O O . TYR B 1 103 ? 3.26 -9.602 -12.242 1 97.81 103 TYR B O 1
ATOM 2319 N N . ASP B 1 104 ? 2.217 -7.621 -12.477 1 98.69 104 ASP B N 1
ATOM 2320 C CA . ASP B 1 104 ? 3.414 -6.953 -12.977 1 98.69 104 ASP B CA 1
ATOM 2321 C C . ASP B 1 104 ? 4.105 -6.16 -11.867 1 98.69 104 ASP B C 1
ATOM 2323 O O . ASP B 1 104 ? 3.711 -5.031 -11.562 1 98.69 104 ASP B O 1
ATOM 2327 N N . VAL B 1 105 ? 5.168 -6.785 -11.273 1 98.88 105 VAL B N 1
ATOM 2328 C CA . VAL B 1 105 ? 5.848 -6.164 -10.141 1 98.88 105 VAL B CA 1
ATOM 2329 C C . VAL B 1 105 ? 6.723 -5.016 -10.633 1 98.88 105 VAL B C 1
ATOM 2331 O O . VAL B 1 105 ? 7.609 -5.211 -11.469 1 98.88 105 VAL B O 1
ATOM 2334 N N . LYS B 1 106 ? 6.469 -3.865 -10.078 1 98.81 106 LYS B N 1
ATOM 2335 C CA . LYS B 1 106 ? 7.117 -2.643 -10.547 1 98.81 106 LYS B CA 1
ATOM 2336 C C . LYS B 1 106 ? 8.258 -2.238 -9.617 1 98.81 106 LYS B C 1
ATOM 2338 O O . LYS B 1 106 ? 9.242 -1.647 -10.062 1 98.81 106 LYS B O 1
ATOM 2343 N N . HIS B 1 107 ? 8.109 -2.467 -8.328 1 98.88 107 HIS B N 1
ATOM 2344 C CA . HIS B 1 107 ? 9.125 -2.152 -7.328 1 98.88 107 HIS B CA 1
ATOM 2345 C C . HIS B 1 107 ? 9.18 -3.227 -6.25 1 98.88 107 HIS B C 1
ATOM 2347 O O . HIS B 1 107 ? 8.156 -3.801 -5.883 1 98.88 107 HIS B O 1
ATOM 2353 N N . ILE B 1 108 ? 10.391 -3.477 -5.77 1 98.94 108 ILE B N 1
ATOM 2354 C CA . ILE B 1 108 ? 10.609 -4.301 -4.586 1 98.94 108 ILE B CA 1
ATOM 2355 C C . ILE B 1 108 ? 11.438 -3.521 -3.564 1 98.94 108 ILE B C 1
ATOM 2357 O O . ILE B 1 108 ? 12.43 -2.877 -3.918 1 98.94 108 ILE B O 1
ATOM 2361 N N . TYR B 1 109 ? 10.945 -3.508 -2.316 1 98.94 109 TYR B N 1
ATOM 2362 C CA . TYR B 1 109 ? 11.68 -2.943 -1.191 1 98.94 109 TYR B CA 1
ATOM 2363 C C . TYR B 1 109 ? 11.914 -3.992 -0.108 1 98.94 109 TYR B C 1
ATOM 2365 O O . TYR B 1 109 ? 11.094 -4.898 0.066 1 98.94 109 TYR B O 1
ATOM 2373 N N . VAL B 1 110 ? 13.023 -3.875 0.563 1 98.94 110 VAL B N 1
ATOM 2374 C CA . VAL B 1 110 ? 13.328 -4.785 1.661 1 98.94 110 VAL B CA 1
ATOM 2375 C C . VAL B 1 110 ? 13.812 -3.99 2.871 1 98.94 110 VAL B C 1
ATOM 2377 O O . VAL B 1 110 ? 14.672 -3.111 2.742 1 98.94 110 VAL B O 1
ATOM 2380 N N . ASP B 1 111 ? 13.211 -4.191 4.031 1 98.94 111 ASP B N 1
ATOM 2381 C CA . ASP B 1 111 ? 13.641 -3.684 5.332 1 98.94 111 ASP B CA 1
ATOM 2382 C C . ASP B 1 111 ? 13.828 -4.824 6.328 1 98.94 111 ASP B C 1
ATOM 2384 O O . ASP B 1 111 ? 12.906 -5.164 7.074 1 98.94 111 ASP B O 1
ATOM 2388 N N . GLY B 1 112 ? 15.062 -5.305 6.371 1 98.62 112 GLY B N 1
ATOM 2389 C CA . GLY B 1 112 ? 15.305 -6.453 7.23 1 98.62 112 GLY B CA 1
ATOM 2390 C C . GLY B 1 112 ? 14.438 -7.648 6.875 1 98.62 112 GLY B C 1
ATOM 2391 O O . GLY B 1 112 ? 14.539 -8.195 5.773 1 98.62 112 GLY B O 1
ATOM 2392 N N . ASP B 1 113 ? 13.539 -7.926 7.754 1 98.81 113 ASP B N 1
ATOM 2393 C CA . ASP B 1 113 ? 12.719 -9.125 7.633 1 98.81 113 ASP B CA 1
ATOM 2394 C C . ASP B 1 113 ? 11.414 -8.828 6.898 1 98.81 113 ASP B C 1
ATOM 2396 O O . ASP B 1 113 ? 10.523 -9.68 6.824 1 98.81 113 ASP B O 1
ATOM 2400 N N . TYR B 1 114 ? 11.281 -7.633 6.387 1 98.94 114 TYR B N 1
ATOM 2401 C CA . TYR B 1 114 ? 10.07 -7.258 5.664 1 98.94 114 TYR B CA 1
ATOM 2402 C C . TYR B 1 114 ? 10.367 -7.043 4.184 1 98.94 114 TYR B C 1
ATOM 2404 O O . TYR B 1 114 ? 11.375 -6.43 3.828 1 98.94 114 TYR B O 1
ATOM 2412 N N . VAL B 1 115 ? 9.586 -7.621 3.326 1 99 115 VAL B N 1
ATOM 2413 C CA . VAL B 1 115 ? 9.672 -7.43 1.881 1 99 115 VAL B CA 1
ATOM 2414 C C . VAL B 1 115 ? 8.367 -6.816 1.365 1 99 115 VAL B C 1
ATOM 2416 O O . VAL B 1 115 ? 7.277 -7.273 1.709 1 99 115 VAL B O 1
ATOM 2419 N N . ILE B 1 116 ? 8.5 -5.727 0.564 1 99 116 ILE B N 1
ATOM 2420 C CA . ILE B 1 116 ? 7.363 -4.969 0.046 1 99 116 ILE B CA 1
ATOM 2421 C C . ILE B 1 116 ? 7.379 -4.996 -1.48 1 99 116 ILE B C 1
ATOM 2423 O O . ILE B 1 116 ? 8.406 -4.699 -2.102 1 99 116 ILE B O 1
ATOM 2427 N N . PHE B 1 117 ? 6.297 -5.422 -2.086 1 99 117 PHE B N 1
ATOM 2428 C CA . PHE B 1 117 ? 6.105 -5.359 -3.531 1 99 117 PHE B CA 1
ATOM 2429 C C . PHE B 1 117 ? 5.094 -4.281 -3.896 1 99 117 PHE B C 1
ATOM 2431 O O . PHE B 1 117 ? 4.059 -4.148 -3.24 1 99 117 PHE B O 1
ATOM 2438 N N . HIS B 1 118 ? 5.375 -3.451 -4.844 1 98.94 118 HIS B N 1
ATOM 2439 C CA . HIS B 1 118 ? 4.438 -2.582 -5.547 1 98.94 118 HIS B CA 1
ATOM 2440 C C . HIS B 1 118 ? 4.133 -3.113 -6.945 1 98.94 118 HIS B C 1
ATOM 2442 O O . HIS B 1 118 ? 5.016 -3.143 -7.805 1 98.94 118 HIS B O 1
ATOM 2448 N N . SER B 1 119 ? 2.855 -3.49 -7.137 1 98.94 119 SER B N 1
ATOM 2449 C CA . SER B 1 119 ? 2.539 -4.258 -8.336 1 98.94 119 SER B CA 1
ATOM 2450 C C . SER B 1 119 ? 1.319 -3.688 -9.055 1 98.94 119 SER B C 1
ATOM 2452 O O . SER B 1 119 ? 0.421 -3.135 -8.414 1 98.94 119 SER B O 1
ATOM 2454 N N . HIS B 1 120 ? 1.364 -3.783 -10.367 1 98.88 120 HIS B N 1
ATOM 2455 C CA . HIS B 1 120 ? 0.198 -3.611 -11.227 1 98.88 120 HIS B CA 1
ATOM 2456 C C . HIS B 1 120 ? -0.487 -4.945 -11.5 1 98.88 120 HIS B C 1
ATOM 2458 O O . HIS B 1 120 ? 0.071 -5.805 -12.188 1 98.88 120 HIS B O 1
ATOM 2464 N N . ALA B 1 121 ? -1.675 -5.137 -10.906 1 98.5 121 ALA B N 1
ATOM 2465 C CA . ALA B 1 121 ? -2.418 -6.375 -11.133 1 98.5 121 ALA B CA 1
ATOM 2466 C C . ALA B 1 121 ? -3.553 -6.164 -12.125 1 98.5 121 ALA B C 1
ATOM 2468 O O . ALA B 1 121 ? -4.273 -5.164 -12.055 1 98.5 121 ALA B O 1
ATOM 2469 N N . THR B 1 122 ? -3.682 -7.055 -13.039 1 98.06 122 THR B N 1
ATOM 2470 C CA . THR B 1 122 ? -4.742 -6.977 -14.039 1 98.06 122 THR B CA 1
ATOM 2471 C C . THR B 1 122 ? -5.438 -8.328 -14.195 1 98.06 122 THR B C 1
ATOM 2473 O O . THR B 1 122 ? -4.805 -9.375 -14.047 1 98.06 122 THR B O 1
ATOM 2476 N N . LEU B 1 123 ? -6.703 -8.289 -14.516 1 97.06 123 LEU B N 1
ATOM 2477 C CA . LEU B 1 123 ? -7.484 -9.508 -14.711 1 97.06 123 LEU B CA 1
ATOM 2478 C C . LEU B 1 123 ? -7.375 -10 -16.141 1 97.06 123 LEU B C 1
ATOM 2480 O O . LEU B 1 123 ? -7.414 -11.203 -16.391 1 97.06 123 LEU B O 1
ATOM 2484 N N . ASP B 1 124 ? -7.242 -9.023 -17.047 1 95.69 124 ASP B N 1
ATOM 2485 C CA . ASP B 1 124 ? -7.211 -9.344 -18.469 1 95.69 124 ASP B CA 1
ATOM 2486 C C . ASP B 1 124 ? -5.855 -8.992 -19.078 1 95.69 124 ASP B C 1
ATOM 2488 O O . ASP B 1 124 ? -5.262 -7.965 -18.75 1 95.69 124 ASP B O 1
ATOM 2492 N N . LYS B 1 125 ? -5.461 -9.766 -19.953 1 95.12 125 LYS B N 1
ATOM 2493 C CA . LYS B 1 125 ? -4.172 -9.57 -20.609 1 95.12 125 LYS B CA 1
ATOM 2494 C C . LYS B 1 125 ? -4.113 -8.219 -21.328 1 95.12 125 LYS B C 1
ATOM 2496 O O . LYS B 1 125 ? -3.068 -7.57 -21.344 1 95.12 125 LYS B O 1
ATOM 2501 N N . GLU B 1 126 ? -5.195 -7.785 -21.906 1 95.81 126 GLU B N 1
ATOM 2502 C CA . GLU B 1 126 ? -5.242 -6.559 -22.688 1 95.81 126 GLU B CA 1
ATOM 2503 C C . GLU B 1 126 ? -5.016 -5.328 -21.812 1 95.81 126 GLU B C 1
ATOM 2505 O O . GLU B 1 126 ? -4.695 -4.25 -22.312 1 95.81 126 GLU B O 1
ATOM 2510 N N . ASP B 1 127 ? -5.195 -5.516 -20.531 1 97.38 127 ASP B N 1
ATOM 2511 C CA . ASP B 1 127 ? -5.074 -4.383 -19.609 1 97.38 127 ASP B CA 1
ATOM 2512 C C . ASP B 1 127 ? -3.646 -4.254 -19.094 1 97.38 127 ASP B C 1
ATOM 2514 O O . ASP B 1 127 ? -3.303 -3.256 -18.453 1 97.38 127 ASP B O 1
ATOM 2518 N N . ARG B 1 128 ? -2.807 -5.266 -19.359 1 96.69 128 ARG B N 1
ATOM 2519 C CA . ARG B 1 128 ? -1.436 -5.242 -18.859 1 96.69 128 ARG B CA 1
ATOM 2520 C C . ARG B 1 128 ? -0.681 -4.023 -19.391 1 96.69 128 ARG B C 1
ATOM 2522 O O . ARG B 1 128 ? -0.76 -3.701 -20.578 1 96.69 128 ARG B O 1
ATOM 2529 N N . GLY B 1 129 ? -0.056 -3.346 -18.453 1 95.94 129 GLY B N 1
ATOM 2530 C CA . GLY B 1 129 ? 0.731 -2.184 -18.844 1 95.94 129 GLY B CA 1
ATOM 2531 C C . GLY B 1 129 ? -0.079 -0.903 -18.891 1 95.94 129 GLY B C 1
ATOM 2532 O O . GLY B 1 129 ? 0.482 0.189 -19 1 95.94 129 GLY B O 1
ATOM 2533 N N . ASN B 1 130 ? -1.395 -0.933 -18.859 1 97.25 130 ASN B N 1
ATOM 2534 C CA . ASN B 1 130 ? -2.27 0.234 -18.828 1 97.25 130 ASN B CA 1
ATOM 2535 C C . ASN B 1 130 ? -2.551 0.674 -17.391 1 97.25 130 ASN B C 1
ATOM 2537 O O . ASN B 1 130 ? -3.398 0.092 -16.703 1 97.25 130 ASN B O 1
ATOM 2541 N N . ASP B 1 131 ? -1.916 1.738 -16.953 1 95.62 131 ASP B N 1
ATOM 2542 C CA . ASP B 1 131 ? -1.99 2.119 -15.555 1 95.62 131 ASP B CA 1
ATOM 2543 C C . ASP B 1 131 ? -3.328 2.781 -15.234 1 95.62 131 ASP B C 1
ATOM 2545 O O . ASP B 1 131 ? -3.518 3.312 -14.141 1 95.62 131 ASP B O 1
ATOM 2549 N N . GLU B 1 132 ? -4.273 2.762 -16.203 1 95.94 132 GLU B N 1
ATOM 2550 C CA . GLU B 1 132 ? -5.637 3.213 -15.945 1 95.94 132 GLU B CA 1
ATOM 2551 C C . GLU B 1 132 ? -6.578 2.031 -15.742 1 95.94 132 GLU B C 1
ATOM 2553 O O . GLU B 1 132 ? -7.789 2.215 -15.578 1 95.94 132 GLU B O 1
ATOM 2558 N N . LYS B 1 133 ? -6.016 0.906 -15.82 1 97.75 133 LYS B N 1
ATOM 2559 C CA . LYS B 1 133 ? -6.793 -0.321 -15.672 1 97.75 133 LYS B CA 1
ATOM 2560 C C . LYS B 1 133 ? -6.223 -1.201 -14.562 1 97.75 133 LYS B C 1
ATOM 2562 O O . LYS B 1 133 ? -5.02 -1.167 -14.289 1 97.75 133 LYS B O 1
ATOM 2567 N N . GLY B 1 134 ? -7.152 -2.029 -14 1 98.25 134 GLY B N 1
ATOM 2568 C CA . GLY B 1 134 ? -6.695 -3.033 -13.055 1 98.25 134 GLY B CA 1
ATOM 2569 C C . GLY B 1 134 ? -6.578 -2.508 -11.633 1 98.25 134 GLY B C 1
ATOM 2570 O O . GLY B 1 134 ? -7.449 -1.771 -11.164 1 98.25 134 GLY B O 1
ATOM 2571 N N . MET B 1 135 ? -5.539 -3.027 -10.914 1 98.56 135 MET B N 1
ATOM 2572 C CA . MET B 1 135 ? -5.352 -2.713 -9.5 1 98.56 135 MET B CA 1
ATOM 2573 C C . MET B 1 135 ? -3.916 -2.273 -9.227 1 98.56 135 MET B C 1
ATOM 2575 O O . MET B 1 135 ? -2.977 -2.797 -9.828 1 98.56 135 MET B O 1
ATOM 2579 N N . ASN B 1 136 ? -3.807 -1.259 -8.414 1 98.81 136 ASN B N 1
ATOM 2580 C CA . ASN B 1 136 ? -2.574 -0.807 -7.777 1 98.81 136 ASN B CA 1
ATOM 2581 C C . ASN B 1 136 ? -2.404 -1.424 -6.391 1 98.81 136 ASN B C 1
ATOM 2583 O O . ASN B 1 136 ? -3.117 -1.061 -5.453 1 98.81 136 ASN B O 1
ATOM 2587 N N . ILE B 1 137 ? -1.438 -2.41 -6.246 1 98.94 137 ILE B N 1
ATOM 2588 C CA . ILE B 1 137 ? -1.358 -3.199 -5.023 1 98.94 137 ILE B CA 1
ATOM 2589 C C . ILE B 1 137 ? 0.022 -3.033 -4.391 1 98.94 137 ILE B C 1
ATOM 2591 O O . ILE B 1 137 ? 1.041 -3.107 -5.082 1 98.94 137 ILE B O 1
ATOM 2595 N N . ILE B 1 138 ? 0.041 -2.736 -3.133 1 98.94 138 ILE B N 1
ATOM 2596 C CA . ILE B 1 138 ? 1.279 -2.814 -2.367 1 98.94 138 ILE B CA 1
ATOM 2597 C C . ILE B 1 138 ? 1.146 -3.879 -1.279 1 98.94 138 ILE B C 1
ATOM 2599 O O . ILE B 1 138 ? 0.258 -3.799 -0.429 1 98.94 138 ILE B O 1
ATOM 2603 N N . ASP B 1 139 ? 2.049 -4.891 -1.336 1 98.94 139 ASP B N 1
ATOM 2604 C CA . ASP B 1 139 ? 2.107 -6.02 -0.416 1 98.94 139 ASP B CA 1
ATOM 2605 C C . ASP B 1 139 ? 3.305 -5.902 0.524 1 98.94 139 ASP B C 1
ATOM 2607 O O . ASP B 1 139 ? 4.371 -5.43 0.124 1 98.94 139 ASP B O 1
ATOM 2611 N N . THR B 1 140 ? 3.074 -6.316 1.73 1 99 140 THR B N 1
ATOM 2612 C CA . THR B 1 140 ? 4.168 -6.48 2.684 1 99 140 THR B CA 1
ATOM 2613 C C . THR B 1 140 ? 4.141 -7.871 3.305 1 99 140 THR B C 1
ATOM 2615 O O . THR B 1 140 ? 3.094 -8.328 3.768 1 99 140 THR B O 1
ATOM 2618 N N . TRP B 1 141 ? 5.27 -8.555 3.248 1 98.94 141 TRP B N 1
ATOM 2619 C CA . TRP B 1 141 ? 5.43 -9.828 3.945 1 98.94 141 TRP B CA 1
ATOM 2620 C C . TRP B 1 141 ? 6.488 -9.719 5.039 1 98.94 141 TRP B C 1
ATOM 2622 O O . TRP B 1 141 ? 7.508 -9.047 4.863 1 98.94 141 TRP B O 1
ATOM 2632 N N . ARG B 1 142 ? 6.246 -10.359 6.148 1 98.94 142 ARG B N 1
ATOM 2633 C CA . ARG B 1 142 ? 7.258 -10.547 7.18 1 98.94 142 ARG B CA 1
ATOM 2634 C C . ARG B 1 142 ? 7.82 -11.969 7.141 1 98.94 142 ARG B C 1
ATOM 2636 O O . ARG B 1 142 ? 7.074 -12.938 6.988 1 98.94 142 ARG B O 1
ATOM 2643 N N . ILE B 1 143 ? 9.102 -12.07 7.207 1 98.81 143 ILE B N 1
ATOM 2644 C CA . ILE B 1 143 ? 9.812 -13.344 7.156 1 98.81 143 ILE B CA 1
ATOM 2645 C C . ILE B 1 143 ? 10.461 -13.625 8.516 1 98.81 143 ILE B C 1
ATOM 2647 O O . ILE B 1 143 ? 11.023 -12.727 9.133 1 98.81 143 ILE B O 1
ATOM 2651 N N . GLU B 1 144 ? 10.312 -14.781 9.07 1 98.19 144 GLU B N 1
ATOM 2652 C CA . GLU B 1 144 ? 10.977 -15.281 10.266 1 98.19 144 GLU B CA 1
ATOM 2653 C C . GLU B 1 144 ? 11.617 -16.641 10.016 1 98.19 144 GLU B C 1
ATOM 2655 O O . GLU B 1 144 ? 10.93 -17.594 9.625 1 98.19 144 GLU B O 1
ATOM 2660 N N . ASP B 1 145 ? 12.914 -16.734 10.219 1 96.06 145 ASP B N 1
ATOM 2661 C CA . ASP B 1 145 ? 13.664 -17.969 10.055 1 96.06 145 ASP B CA 1
ATOM 2662 C C . ASP B 1 145 ? 13.398 -18.594 8.688 1 96.06 145 ASP B C 1
ATOM 2664 O O . ASP B 1 145 ? 13.078 -19.781 8.594 1 96.06 145 ASP B O 1
ATOM 2668 N N . GLY B 1 146 ? 13.375 -17.766 7.688 1 96.88 146 GLY B N 1
ATOM 2669 C CA . GLY B 1 146 ? 13.266 -18.219 6.312 1 96.88 146 GLY B CA 1
ATOM 2670 C C . GLY B 1 146 ? 11.859 -18.625 5.926 1 96.88 146 GLY B C 1
ATOM 2671 O O . GLY B 1 146 ? 11.648 -19.25 4.887 1 96.88 146 GLY B O 1
ATOM 2672 N N . ARG B 1 147 ? 10.883 -18.25 6.703 1 98.44 147 ARG B N 1
ATOM 2673 C CA . ARG B 1 147 ? 9.492 -18.578 6.43 1 98.44 147 ARG B CA 1
ATOM 2674 C C . ARG B 1 147 ? 8.641 -17.312 6.352 1 98.44 147 ARG B C 1
ATOM 2676 O O . ARG B 1 147 ? 8.867 -16.359 7.094 1 98.44 147 ARG B O 1
ATOM 2683 N N . ILE B 1 148 ? 7.711 -17.312 5.465 1 98.88 148 ILE B N 1
ATOM 2684 C CA . ILE B 1 148 ? 6.77 -16.203 5.344 1 98.88 148 ILE B CA 1
ATOM 2685 C C . ILE B 1 148 ? 5.691 -16.328 6.418 1 98.88 148 ILE B C 1
ATOM 2687 O O . ILE B 1 148 ? 4.852 -17.234 6.367 1 98.88 148 ILE B O 1
ATOM 2691 N N . VAL B 1 149 ? 5.582 -15.398 7.375 1 98.88 149 VAL B N 1
ATOM 2692 C CA . VAL B 1 149 ? 4.777 -15.688 8.555 1 98.88 149 VAL B CA 1
ATOM 2693 C C . VAL B 1 149 ? 3.59 -14.727 8.617 1 98.88 149 VAL B C 1
ATOM 2695 O O . VAL B 1 149 ? 2.639 -14.961 9.367 1 98.88 149 VAL B O 1
ATOM 2698 N N . GLU B 1 150 ? 3.637 -13.633 7.859 1 98.88 150 GLU B N 1
ATOM 2699 C CA . GLU B 1 150 ? 2.609 -12.602 7.961 1 98.88 150 GLU B CA 1
ATOM 2700 C C . GLU B 1 150 ? 2.518 -11.789 6.676 1 98.88 150 GLU B C 1
ATOM 2702 O O . GLU B 1 150 ? 3.52 -11.594 5.984 1 98.88 150 GLU B O 1
ATOM 2707 N N . HIS B 1 151 ? 1.288 -11.32 6.305 1 98.94 151 HIS B N 1
ATOM 2708 C CA . HIS B 1 151 ? 1.051 -10.609 5.059 1 98.94 151 HIS B CA 1
ATOM 2709 C C . HIS B 1 151 ? 0.064 -9.461 5.258 1 98.94 151 HIS B C 1
ATOM 2711 O O . HIS B 1 151 ? -0.977 -9.641 5.895 1 98.94 151 HIS B O 1
ATOM 2717 N N . TRP B 1 152 ? 0.414 -8.266 4.828 1 98.94 152 TRP B N 1
ATOM 2718 C CA . TRP B 1 152 ? -0.455 -7.102 4.703 1 98.94 152 TRP B CA 1
ATOM 2719 C C . TRP B 1 152 ? -0.531 -6.637 3.252 1 98.94 152 TRP B C 1
ATOM 2721 O O . TRP B 1 152 ? 0.362 -6.926 2.453 1 98.94 152 TRP B O 1
ATOM 2731 N N . ASP B 1 153 ? -1.572 -5.93 2.9 1 98.88 153 ASP B N 1
ATOM 2732 C CA . ASP B 1 153 ? -1.593 -5.273 1.598 1 98.88 153 ASP B CA 1
ATOM 2733 C C . ASP B 1 153 ? -2.564 -4.094 1.594 1 98.88 153 ASP B C 1
ATOM 2735 O O . ASP B 1 153 ? -3.297 -3.883 2.562 1 98.88 153 ASP B O 1
ATOM 2739 N N . SER B 1 154 ? -2.43 -3.213 0.693 1 98.88 154 SER B N 1
ATOM 2740 C CA . SER B 1 154 ? -3.408 -2.229 0.247 1 98.88 154 SER B CA 1
ATOM 2741 C C . SER B 1 154 ? -3.73 -2.4 -1.233 1 98.88 154 SER B C 1
ATOM 2743 O O . SER B 1 154 ? -2.826 -2.443 -2.07 1 98.88 154 SER B O 1
ATOM 2745 N N . ILE B 1 155 ? -4.977 -2.525 -1.563 1 98.69 155 ILE B N 1
ATOM 2746 C CA . ILE B 1 155 ? -5.434 -2.764 -2.928 1 98.69 155 ILE B CA 1
ATOM 2747 C C . ILE B 1 155 ? -6.289 -1.588 -3.398 1 98.69 155 ILE B C 1
ATOM 2749 O O . ILE B 1 155 ? -7.359 -1.329 -2.842 1 98.69 155 ILE B O 1
ATOM 2753 N N . GLN B 1 156 ? -5.848 -0.936 -4.395 1 98.5 156 GLN B N 1
ATOM 2754 C CA . GLN B 1 156 ? -6.551 0.206 -4.965 1 98.5 156 GLN B CA 1
ATOM 2755 C C . GLN B 1 156 ? -7.055 -0.105 -6.371 1 98.5 156 GLN B C 1
ATOM 2757 O O . GLN B 1 156 ? -6.27 -0.446 -7.258 1 98.5 156 GLN B O 1
ATOM 2762 N N . ALA B 1 157 ? -8.352 0.039 -6.562 1 98.31 157 ALA B N 1
ATOM 2763 C CA . ALA B 1 157 ? -8.961 -0.106 -7.883 1 98.31 157 ALA B CA 1
ATOM 2764 C C . ALA B 1 157 ? -8.641 1.095 -8.766 1 98.31 157 ALA B C 1
ATOM 2766 O O . ALA B 1 157 ? -8.781 2.244 -8.344 1 98.31 157 ALA B O 1
ATOM 2767 N N . LEU B 1 158 ? -8.289 0.813 -10 1 97.88 158 LEU B N 1
ATOM 2768 C CA . LEU B 1 158 ? -7.797 1.893 -10.852 1 97.88 158 LEU B CA 1
ATOM 2769 C C . LEU B 1 158 ? -8.867 2.328 -11.852 1 97.88 158 LEU B C 1
ATOM 2771 O O . LEU B 1 158 ? -8.836 3.459 -12.344 1 97.88 158 LEU B O 1
ATOM 2775 N N . ASP B 1 159 ? -9.773 1.475 -12.227 1 97.81 159 ASP B N 1
ATOM 2776 C CA . ASP B 1 159 ? -10.789 1.831 -13.211 1 97.81 159 ASP B CA 1
ATOM 2777 C C . ASP B 1 159 ? -12.195 1.577 -12.664 1 97.81 159 ASP B C 1
ATOM 2779 O O . ASP B 1 159 ? -12.352 0.968 -11.602 1 97.81 159 ASP B O 1
ATOM 2783 N N . PHE B 1 160 ? -13.164 1.994 -13.414 1 97.56 160 PHE B N 1
ATOM 2784 C CA . PHE B 1 160 ? -14.547 1.947 -12.945 1 97.56 160 PHE B CA 1
ATOM 2785 C C . PHE B 1 160 ? -14.961 0.516 -12.633 1 97.56 160 PHE B C 1
ATOM 2787 O O . PHE B 1 160 ? -15.555 0.252 -11.586 1 97.56 160 PHE B O 1
ATOM 2794 N N . SER B 1 161 ? -14.68 -0.374 -13.516 1 97 161 SER B N 1
ATOM 2795 C CA . SER B 1 161 ? -15.078 -1.764 -13.32 1 97 161 SER B CA 1
ATOM 2796 C C . SER B 1 161 ? -14.484 -2.332 -12.031 1 97 161 SER B C 1
ATOM 2798 O O . SER B 1 161 ? -15.18 -3.02 -11.273 1 97 161 SER B O 1
ATOM 2800 N N . MET B 1 162 ? -13.258 -2.051 -11.758 1 97.75 162 MET B N 1
ATOM 2801 C CA . MET B 1 162 ? -12.609 -2.559 -10.547 1 97.75 162 MET B CA 1
ATOM 2802 C C . MET B 1 162 ? -13.148 -1.853 -9.305 1 97.75 162 MET B C 1
ATOM 2804 O O . MET B 1 162 ? -13.25 -2.457 -8.234 1 97.75 162 MET B O 1
ATOM 2808 N N . ARG B 1 163 ? -13.469 -0.527 -9.422 1 98 163 ARG B N 1
ATOM 2809 C CA . ARG B 1 163 ? -14.07 0.177 -8.297 1 98 163 ARG B CA 1
ATOM 2810 C C . ARG B 1 163 ? -15.461 -0.371 -7.992 1 98 163 ARG B C 1
ATOM 2812 O O . ARG B 1 163 ? -15.859 -0.461 -6.828 1 98 163 ARG B O 1
ATOM 2819 N N . LEU B 1 164 ? -16.203 -0.704 -9.055 1 97.69 164 LEU B N 1
ATOM 2820 C CA . LEU B 1 164 ? -17.5 -1.337 -8.859 1 97.69 164 LEU B CA 1
ATOM 2821 C C . LEU B 1 164 ? -17.344 -2.703 -8.195 1 97.69 164 LEU B C 1
ATOM 2823 O O . LEU B 1 164 ? -18.078 -3.037 -7.27 1 97.69 164 LEU B O 1
ATOM 2827 N N . TYR B 1 165 ? -16.391 -3.455 -8.641 1 95.62 165 TYR B N 1
ATOM 2828 C CA . TYR B 1 165 ? -16.094 -4.742 -8.016 1 95.62 165 TYR B CA 1
ATOM 2829 C C . TYR B 1 165 ? -15.789 -4.574 -6.535 1 95.62 165 TYR B C 1
ATOM 2831 O O . TYR B 1 165 ? -16.312 -5.316 -5.699 1 95.62 165 TYR B O 1
ATOM 2839 N N . SER B 1 166 ? -14.906 -3.607 -6.223 1 96.25 166 SER B N 1
ATOM 2840 C CA . SER B 1 166 ? -14.547 -3.334 -4.832 1 96.25 166 SER B CA 1
ATOM 2841 C C . SER B 1 166 ? -15.781 -2.943 -4.016 1 96.25 166 SER B C 1
ATOM 2843 O O . SER B 1 166 ? -15.906 -3.332 -2.852 1 96.25 166 SER B O 1
ATOM 2845 N N . LEU B 1 167 ? -16.688 -2.129 -4.594 1 96.81 167 LEU B N 1
ATOM 2846 C CA . LEU B 1 167 ? -17.891 -1.712 -3.902 1 96.81 167 LEU B CA 1
ATOM 2847 C C . LEU B 1 167 ? -18.75 -2.918 -3.523 1 96.81 167 LEU B C 1
ATOM 2849 O O . LEU B 1 167 ? -19.281 -2.984 -2.412 1 96.81 167 LEU B O 1
ATOM 2853 N N . LEU B 1 168 ? -18.75 -3.902 -4.371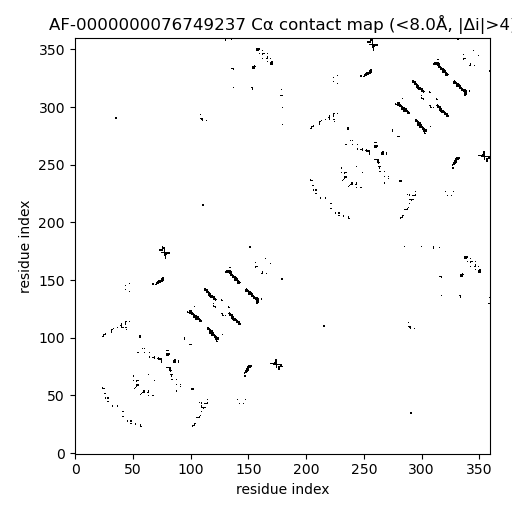 1 94.12 168 LEU B N 1
ATOM 2854 C CA . LEU B 1 168 ? -19.672 -5.027 -4.219 1 94.12 168 LEU B CA 1
ATOM 2855 C C . LEU B 1 168 ? -19.047 -6.121 -3.354 1 94.12 168 LEU B C 1
ATOM 2857 O O . LEU B 1 168 ? -19.75 -6.777 -2.584 1 94.12 168 LEU B O 1
ATOM 2861 N N . SER B 1 169 ? -17.734 -6.266 -3.379 1 92.44 169 SER B N 1
ATOM 2862 C CA . SER B 1 169 ? -17.125 -7.438 -2.762 1 92.44 169 SER B CA 1
ATOM 2863 C C . SER B 1 169 ? -16.188 -7.039 -1.625 1 92.44 169 SER B C 1
ATOM 2865 O O . SER B 1 169 ? -15.758 -7.891 -0.842 1 92.44 169 SER B O 1
ATOM 2867 N N . GLY B 1 170 ? -15.859 -5.723 -1.457 1 92.06 170 GLY B N 1
ATOM 2868 C CA . GLY B 1 170 ? -14.836 -5.27 -0.537 1 92.06 170 GLY B CA 1
ATOM 2869 C C . GLY B 1 170 ? -15.211 -5.461 0.921 1 92.06 170 GLY B C 1
ATOM 2870 O O . GLY B 1 170 ? -14.344 -5.438 1.799 1 92.06 170 GLY B O 1
ATOM 2871 N N . GLY B 1 171 ? -16.469 -5.676 1.228 1 91.69 171 GLY B N 1
ATOM 2872 C CA . GLY B 1 171 ? -16.906 -5.793 2.607 1 91.69 171 GLY B CA 1
ATOM 2873 C C . GLY B 1 171 ? -16.906 -7.223 3.115 1 91.69 171 GLY B C 1
ATOM 2874 O O . GLY B 1 171 ? -17.172 -7.469 4.293 1 91.69 171 GLY B O 1
ATOM 2875 N N . ASP B 1 172 ? -16.562 -8.172 2.326 1 92.75 172 ASP B N 1
ATOM 2876 C CA . ASP B 1 172 ? -16.5 -9.562 2.748 1 92.75 172 ASP B CA 1
ATOM 2877 C C . ASP B 1 172 ? -15.336 -9.805 3.705 1 92.75 172 ASP B C 1
ATOM 2879 O O . ASP B 1 172 ? -14.211 -9.383 3.438 1 92.75 172 ASP B O 1
ATOM 2883 N N . ILE B 1 173 ? -15.656 -10.398 4.863 1 94.25 173 ILE B N 1
ATOM 2884 C CA . ILE B 1 173 ? -14.633 -10.711 5.855 1 94.25 173 ILE B CA 1
ATOM 2885 C C . ILE B 1 173 ? -14.398 -12.219 5.898 1 94.25 173 ILE B C 1
ATOM 2887 O O . ILE B 1 173 ? -15.312 -12.984 6.215 1 94.25 173 ILE B O 1
ATOM 2891 N N . GLU B 1 174 ? -13.172 -12.602 5.621 1 96.38 174 GLU B N 1
ATOM 2892 C CA . GLU B 1 174 ? -12.875 -14.023 5.465 1 96.38 174 GLU B CA 1
ATOM 2893 C C . GLU B 1 174 ? -11.828 -14.477 6.473 1 96.38 174 GLU B C 1
ATOM 2895 O O . GLU B 1 174 ? -11.359 -15.617 6.418 1 96.38 174 GLU B O 1
ATOM 2900 N N . ASN B 1 175 ? -11.367 -13.547 7.359 1 96.88 175 ASN B N 1
ATOM 2901 C CA . ASN B 1 175 ? -10.484 -13.906 8.469 1 96.88 175 ASN B CA 1
ATOM 2902 C C . ASN B 1 175 ? -10.672 -12.969 9.656 1 96.88 175 ASN B C 1
ATOM 2904 O O . ASN B 1 175 ? -11.383 -11.969 9.555 1 96.88 175 ASN B O 1
ATOM 2908 N N . ALA B 1 176 ? -10.008 -13.25 10.781 1 96.19 176 ALA B N 1
ATOM 2909 C CA . ALA B 1 176 ? -10.266 -12.516 12.016 1 96.19 176 ALA B CA 1
ATOM 2910 C C . ALA B 1 176 ? -9.047 -11.703 12.43 1 96.19 176 ALA B C 1
ATOM 2912 O O . ALA B 1 176 ? -8.953 -11.266 13.586 1 96.19 176 ALA B O 1
ATOM 2913 N N . ASN B 1 177 ? -8.023 -11.359 11.617 1 97.69 177 ASN B N 1
ATOM 2914 C CA . ASN B 1 177 ? -6.711 -10.867 12.023 1 97.69 177 ASN B CA 1
ATOM 2915 C C . ASN B 1 177 ? -6.656 -9.336 11.984 1 97.69 177 ASN B C 1
ATOM 2917 O O . ASN B 1 177 ? -5.688 -8.734 12.453 1 97.69 177 ASN B O 1
ATOM 2921 N N . GLY B 1 178 ? -7.59 -8.617 11.492 1 96.81 178 GLY B N 1
ATOM 2922 C CA . GLY B 1 178 ? -7.527 -7.172 11.336 1 96.81 178 GLY B CA 1
ATOM 2923 C C . GLY B 1 178 ? -6.691 -6.734 10.148 1 96.81 178 GLY B C 1
ATOM 2924 O O . GLY B 1 178 ? -5.906 -7.52 9.609 1 96.81 178 GLY B O 1
ATOM 2925 N N . VAL B 1 179 ? -6.703 -5.453 9.797 1 98.25 179 VAL B N 1
ATOM 2926 C CA . VAL B 1 179 ? -6.109 -4.93 8.57 1 98.25 179 VAL B CA 1
ATOM 2927 C C . VAL B 1 179 ? -4.652 -4.555 8.82 1 98.25 179 VAL B C 1
ATOM 2929 O O . VAL B 1 179 ? -3.822 -4.621 7.91 1 98.25 179 VAL B O 1
ATOM 2932 N N . PHE B 1 180 ? -4.34 -4.23 10.148 1 98.19 180 PHE B N 1
ATOM 2933 C CA . PHE B 1 180 ? -3.051 -3.605 10.422 1 98.19 180 PHE B CA 1
ATOM 2934 C C . PHE B 1 180 ? -2.213 -4.473 11.352 1 98.19 180 PHE B C 1
ATOM 2936 O O . PHE B 1 180 ? -1.056 -4.156 11.633 1 98.19 180 PHE B O 1
#

Sequence (360 aa):
MLKLITSTILLLLTTTSYAQSSDNLTIDLQKLQKPNWTEQELANAELITDFVQNLMNDHNFDYVLEHYNDSAYTQHNRNLPDKVTGLVGFLKEFVEDYPDYTYDVKHIYVDGDYVIFHSHATLDKEDRGNDEKGMNIIDTWRIEDGRIVEHWDSIQALDFSMRLYSLLSGGDIENANGVFMLKLITSTILLLLTTTSYAQSSDNLTIDLQKLQKPNWTEQELANAELITDFVQNLMNDHNFDYVLEHYNDSAYTQHNRNLPDKVTGLVGFLKEFVEDYPDYTYDVKHIYVDGDYVIFHSHATLDKEDRGNDEKGMNIIDTWRIEDGRIVEHWDSIQALDFSMRLYSLLSGGDIENANGVF

Nearest PDB structures (foldseek):
  3g0k-assembly1_A-2  TM=8.381E-01  e=1.592E-09  Novosphingobium aromaticivorans DSM 12444
  3k0z-assembly1_B  TM=7.922E-01  e=1.519E-05  Bacillus cereus ATCC 10987
  2k54-assembly1_A  TM=7.285E-01  e=5.374E-05  Agrobacterium fabrum str. C58
  3f14-assembly1_A-2  TM=7.117E-01  e=2.960E-04  Cytophaga hutchinsonii ATCC 33406
  5aii-assembly1_H  TM=6.621E-01  e=3.481E-03  unidentified

Foldseek 3Di:
DPPPPPPPPPPPPPPPPPPVPLPWDADDCVVAPDPVDDPQQSLLVVLVSVLQCCVFTVVVLVVNCVPAQPEQAAEALQLFAGGSVRNNVVSVVVCVVQVRWHWDWDHWDTDRQKIKTFTFTASDPVCPPPQQAGKTKIKMFGDDPRHTHYIAMDIGGRYDVVVVVCVVRVPHGNYDRHRD/DPPPPPPPPPPPPPPPPPPVPLPWDADDCVVAPDPVDDPQQSLLQVLVSVLQCCVFTVVVLVVNCVPAQPEQAAEAQQLFAGGSVRNNVVSVVVCVVQVRWHWDWDHWDTDRQKIKTFTFIASDPVCPPPQQAGKTKIKMFGDDPRHTHYIAMDIGGRYDVVVVVCVVRVPHGNYDRHRD

Secondary structure (DSSP, 8-state):
----------------------------HHHH--TT--HHHHHHHHHHHHHHIIIIIS--HHHHHHHH-SS--EE--TTS-SHHHHHHHHHHHHHHH-TT-EEEEEEEEEETTEEEEEEEEESSGGGTT-TTSSEEEEEEEEEETTEEEEEEEEEEE-SHHHHHHHHHHTT----SS---/----------------------------HHHH--TT--HHHHHHHHHHHHHHIIIIIS--HHHHHHHH-SS--EE--TTS-SHHHHHHHHHHHHHHH-TT-EEEEEEEEEETTEEEEEEEEESSGGGTT-TTSSEEEEEEEEEETTEEEEEEEEEEE-SHHHHHHHHHHTT----SS---

pLDDT: mean 91.22, std 17.19, range [36.12, 99.0]

Organism: NCBI:txid190893

InterPro domains:
  IPR032710 NTF2-like domain superfamily [SSF54427] (43-164)
  IPR037401 SnoaL-like domain [PF12680] (49-151)

Solvent-accessible surface area (backbone atoms only — not comparable to full-atom values): 19908 Å² total; per-residue (Å²): 135,83,81,76,78,78,78,77,77,78,77,76,76,73,72,71,70,69,68,70,74,69,90,52,64,75,78,57,56,82,79,42,58,60,91,83,55,50,73,66,32,47,51,50,47,52,52,50,48,52,50,46,40,30,54,47,30,62,58,35,54,69,61,46,53,73,75,59,59,83,54,67,24,47,36,18,46,38,69,37,37,47,30,55,68,34,41,49,56,51,49,57,56,49,34,72,80,28,75,51,33,33,54,48,70,73,45,59,44,48,40,72,51,30,38,34,41,38,25,46,32,25,54,45,67,88,39,59,92,39,75,61,40,36,30,39,34,36,37,36,36,37,47,57,94,91,33,60,36,32,38,37,61,19,60,14,57,40,26,68,71,42,23,50,47,43,56,73,54,55,75,46,72,44,45,89,67,53,56,127,134,84,80,77,79,77,80,77,79,77,76,77,76,75,74,70,70,71,70,70,75,69,91,53,65,76,78,58,56,82,78,44,58,61,90,84,55,51,72,65,32,48,51,50,47,50,51,50,48,53,50,47,39,30,52,47,32,63,58,36,54,68,61,46,54,74,74,57,60,82,53,67,24,47,36,18,46,39,70,37,35,48,31,54,67,33,41,48,57,51,49,56,57,49,35,72,79,28,75,51,34,31,53,50,69,73,44,58,45,48,40,72,51,31,39,34,41,36,26,47,31,25,54,45,67,89,39,59,90,39,76,60,39,35,28,38,34,36,36,39,36,36,47,57,96,91,32,61,36,32,39,36,63,18,60,15,56,39,25,69,70,42,24,51,49,42,54,73,53,54,74,46,73,46,45,90,68,53,55,125